Protein AF-A0A9D6J6R5-F1 (afdb_monomer_lite)

Radius of gyration: 23.44 Å; chains: 1; bounding box: 45×30×66 Å

Sequence (194 aa):
MAIDFKGFIPKEPEQPFELNIDIETILNLIMKELYVHGKKTPRQIGKNIRVKSEIVQKLINDLKAQELVGMVGGSGMGSDYQYGLYPKGLEQAKNIYARDTYLGPAPVGFEQYLKITKQVLETVKKNFVINERLLTEKFAHHLGYKDVLMQIGQAVCARKPAFVFGFPGNGKTFLCSSVVKLLPPTLVPYAVDV

Structure (mmCIF, N/CA/C/O backbone):
data_AF-A0A9D6J6R5-F1
#
_entry.id   AF-A0A9D6J6R5-F1
#
loop_
_atom_site.group_PDB
_atom_site.id
_atom_site.type_symbol
_atom_site.label_atom_id
_atom_site.label_alt_id
_atom_site.label_comp_id
_atom_site.label_asym_id
_atom_site.label_entity_id
_atom_site.label_seq_id
_atom_site.pdbx_PDB_ins_code
_atom_site.Cartn_x
_atom_site.Cartn_y
_atom_site.Cartn_z
_atom_site.occupancy
_atom_site.B_iso_or_equiv
_atom_site.auth_seq_id
_atom_site.auth_comp_id
_atom_site.auth_asym_id
_atom_site.auth_atom_id
_atom_site.pdbx_PDB_model_num
ATOM 1 N N . MET A 1 1 ? 23.637 -7.419 -15.559 1.00 50.03 1 MET A N 1
ATOM 2 C CA . MET A 1 1 ? 23.884 -6.848 -14.220 1.00 50.03 1 MET A CA 1
ATOM 3 C C . MET A 1 1 ? 22.526 -6.651 -13.571 1.00 50.03 1 MET A C 1
ATOM 5 O O . MET A 1 1 ? 21.686 -6.007 -14.188 1.00 50.03 1 MET A O 1
ATOM 9 N N . ALA A 1 2 ? 22.253 -7.291 -12.433 1.00 63.34 2 ALA A N 1
ATOM 10 C CA . ALA A 1 2 ? 20.991 -7.076 -11.729 1.00 63.34 2 ALA A CA 1
ATOM 11 C C . ALA A 1 2 ? 21.009 -5.659 -11.139 1.00 63.34 2 ALA A C 1
ATOM 13 O O . ALA A 1 2 ? 21.993 -5.274 -10.513 1.00 63.34 2 ALA A O 1
ATOM 14 N N . ILE A 1 3 ? 19.968 -4.871 -11.397 1.00 69.62 3 ILE A N 1
ATOM 15 C CA . ILE A 1 3 ? 19.810 -3.559 -10.766 1.00 69.62 3 ILE A CA 1
ATOM 16 C C . ILE A 1 3 ? 19.569 -3.816 -9.280 1.00 69.62 3 ILE A C 1
ATOM 18 O O . ILE A 1 3 ? 18.640 -4.548 -8.933 1.00 69.62 3 ILE A O 1
ATOM 22 N N . ASP A 1 4 ? 20.403 -3.243 -8.413 1.00 80.38 4 ASP A N 1
ATOM 23 C CA . ASP A 1 4 ? 20.160 -3.314 -6.978 1.00 80.38 4 ASP A CA 1
ATOM 24 C C . ASP A 1 4 ? 19.038 -2.346 -6.604 1.00 80.38 4 ASP A C 1
ATOM 26 O O . ASP A 1 4 ? 19.237 -1.143 -6.434 1.00 80.38 4 ASP A O 1
ATOM 30 N N . PHE A 1 5 ? 17.828 -2.888 -6.503 1.00 81.00 5 PHE A N 1
ATOM 31 C CA . PHE A 1 5 ? 16.659 -2.115 -6.116 1.00 81.00 5 PHE A CA 1
ATOM 32 C C . PHE A 1 5 ? 16.676 -1.688 -4.649 1.00 81.00 5 PHE A C 1
ATOM 34 O O . PHE A 1 5 ? 15.983 -0.730 -4.311 1.00 81.00 5 PHE A O 1
ATOM 41 N N . LYS A 1 6 ? 17.464 -2.341 -3.779 1.00 81.75 6 LYS A N 1
ATOM 42 C CA . LYS A 1 6 ? 17.472 -2.029 -2.342 1.00 81.75 6 LYS A CA 1
ATOM 43 C C . LYS A 1 6 ? 17.935 -0.603 -2.072 1.00 81.75 6 LYS A C 1
ATOM 45 O O . LYS A 1 6 ? 17.384 0.039 -1.188 1.00 81.75 6 LYS A O 1
ATOM 50 N N . GLY A 1 7 ? 18.873 -0.089 -2.869 1.00 84.00 7 GLY A N 1
ATOM 51 C CA . GLY A 1 7 ? 19.360 1.287 -2.747 1.00 84.00 7 GLY A CA 1
ATOM 52 C C . GLY A 1 7 ? 18.320 2.369 -3.067 1.00 84.00 7 GLY A C 1
ATOM 53 O O . GLY A 1 7 ? 18.521 3.521 -2.697 1.00 84.00 7 GLY A O 1
ATOM 54 N N . PHE A 1 8 ? 17.213 2.018 -3.732 1.00 86.00 8 PHE A N 1
ATOM 55 C CA . PHE A 1 8 ? 16.134 2.955 -4.074 1.00 86.00 8 PHE A CA 1
ATOM 56 C C . PHE A 1 8 ? 14.946 2.891 -3.109 1.00 86.00 8 PHE A C 1
ATOM 58 O O . PHE A 1 8 ? 14.065 3.749 -3.173 1.00 86.00 8 PHE A O 1
ATOM 65 N N . ILE A 1 9 ? 14.890 1.876 -2.241 1.00 85.75 9 ILE A N 1
ATOM 66 C CA . ILE A 1 9 ? 13.807 1.724 -1.269 1.00 85.75 9 ILE A CA 1
ATOM 67 C C . ILE A 1 9 ? 14.073 2.701 -0.115 1.00 85.75 9 ILE A C 1
ATOM 69 O O . ILE A 1 9 ? 15.175 2.697 0.439 1.00 85.75 9 ILE A O 1
ATOM 73 N N . PRO A 1 10 ? 13.102 3.559 0.249 1.00 86.88 10 PRO A N 1
ATOM 74 C CA . PRO A 1 10 ? 13.266 4.476 1.366 1.00 86.88 10 PRO A CA 1
ATOM 75 C C . PRO A 1 10 ? 13.453 3.701 2.672 1.00 86.88 10 PRO A C 1
ATOM 77 O O . PRO A 1 10 ? 13.029 2.552 2.805 1.00 86.88 10 PRO A O 1
ATOM 80 N N . LYS A 1 11 ? 14.080 4.350 3.655 1.00 90.62 11 LYS A N 1
ATOM 81 C CA . LYS A 1 11 ? 14.194 3.791 5.002 1.00 90.62 11 LYS A CA 1
ATOM 82 C C . LYS A 1 11 ? 12.796 3.494 5.557 1.00 90.62 11 LYS A C 1
ATOM 84 O O . LYS A 1 11 ? 11.862 4.252 5.306 1.00 90.62 11 LYS A O 1
ATOM 89 N N . GLU A 1 12 ? 12.680 2.400 6.304 1.00 91.88 12 GLU A N 1
ATOM 90 C CA . GLU A 1 12 ? 11.441 2.047 6.993 1.00 91.88 12 GLU A CA 1
ATOM 91 C C . GLU A 1 12 ? 11.008 3.181 7.946 1.00 91.88 12 GLU A C 1
ATOM 93 O O . GLU A 1 12 ? 11.832 3.630 8.751 1.00 91.88 12 GLU A O 1
ATOM 98 N N . PRO A 1 13 ? 9.751 3.651 7.849 1.00 93.94 13 PRO A N 1
ATOM 99 C CA . PRO A 1 13 ? 9.195 4.657 8.750 1.00 93.94 13 PRO A CA 1
ATOM 100 C C . PRO A 1 13 ? 9.130 4.179 10.205 1.00 93.94 13 PRO A C 1
ATOM 102 O O . PRO A 1 13 ? 8.651 3.083 10.500 1.00 93.94 13 PRO A O 1
ATOM 105 N N . GLU A 1 14 ? 9.542 5.041 11.129 1.00 93.81 14 GLU A N 1
ATOM 106 C CA . GLU A 1 14 ? 9.461 4.839 12.582 1.00 93.81 14 GLU A CA 1
ATOM 107 C C . GLU A 1 14 ? 8.316 5.646 13.217 1.00 93.81 14 GLU A C 1
ATOM 109 O O . GLU A 1 14 ? 7.834 5.348 14.320 1.00 93.81 14 GLU A O 1
ATOM 114 N N . GLN A 1 15 ? 7.864 6.689 12.518 1.00 94.56 15 GLN A N 1
ATOM 115 C CA . GLN A 1 15 ? 6.812 7.597 12.963 1.00 94.56 15 GLN A CA 1
ATOM 116 C C . GLN A 1 15 ? 5.711 7.734 11.903 1.00 94.56 15 GLN A C 1
ATOM 118 O O . GLN A 1 15 ? 6.011 7.660 10.713 1.00 94.56 15 GLN A O 1
ATOM 123 N N . PRO A 1 16 ? 4.445 7.985 12.298 1.00 92.75 16 PRO A N 1
ATOM 124 C CA . PRO A 1 16 ? 3.343 8.129 11.344 1.00 92.75 16 PRO A CA 1
ATOM 125 C C . PRO A 1 16 ? 3.605 9.166 10.241 1.00 92.75 16 PRO A C 1
ATOM 127 O O . PRO A 1 16 ? 3.335 8.898 9.077 1.00 92.75 16 PRO A O 1
ATOM 130 N N . PHE A 1 17 ? 4.193 10.318 10.584 1.00 91.56 17 PHE A N 1
ATOM 131 C CA . PHE A 1 17 ? 4.467 11.393 9.621 1.00 91.56 17 PHE A CA 1
ATOM 132 C C . PHE A 1 17 ? 5.517 11.015 8.559 1.00 91.56 17 PHE A C 1
ATOM 134 O O . PHE A 1 17 ? 5.551 11.615 7.489 1.00 91.56 17 PHE A O 1
ATOM 141 N N . GLU A 1 18 ? 6.361 10.010 8.818 1.00 93.69 18 GLU A N 1
ATOM 142 C CA . GLU A 1 18 ? 7.378 9.539 7.868 1.00 93.69 18 GLU A CA 1
ATOM 143 C C . GLU A 1 18 ? 6.784 8.672 6.745 1.00 93.69 18 GLU A C 1
ATOM 145 O O . GLU A 1 18 ? 7.477 8.379 5.769 1.00 93.69 18 GLU A O 1
ATOM 150 N N . LEU A 1 19 ? 5.505 8.283 6.844 1.00 91.94 19 LEU A N 1
ATOM 151 C CA . LEU A 1 19 ? 4.792 7.590 5.767 1.00 91.94 19 LEU A CA 1
ATOM 152 C C . LEU A 1 19 ? 4.563 8.490 4.541 1.00 91.94 19 LEU A C 1
ATOM 154 O O . LEU A 1 19 ? 4.346 7.967 3.453 1.00 91.94 19 LEU A O 1
ATOM 158 N N . ASN A 1 20 ? 4.670 9.819 4.694 1.00 90.75 20 ASN A N 1
ATOM 159 C CA . ASN A 1 20 ? 4.500 10.813 3.623 1.00 90.75 20 ASN A CA 1
ATOM 160 C C . ASN A 1 20 ? 3.178 10.675 2.838 1.00 90.75 20 ASN A C 1
ATOM 162 O O . ASN A 1 20 ? 3.138 10.926 1.634 1.00 90.75 20 ASN A O 1
ATOM 166 N N . ILE A 1 21 ? 2.115 10.276 3.531 1.00 93.50 21 ILE A N 1
ATOM 167 C CA . ILE A 1 21 ? 0.725 10.255 3.063 1.00 93.50 21 ILE A CA 1
ATOM 168 C C . ILE A 1 21 ? -0.166 10.793 4.181 1.00 93.50 21 ILE A C 1
ATOM 170 O O . ILE A 1 21 ? 0.295 10.928 5.321 1.00 93.50 21 ILE A O 1
ATOM 174 N N . ASP A 1 22 ? -1.425 11.093 3.872 1.00 94.81 22 ASP A N 1
ATOM 175 C CA . ASP A 1 22 ? -2.364 11.533 4.899 1.00 94.81 22 ASP A CA 1
ATOM 176 C C . ASP A 1 22 ? -2.517 10.453 5.986 1.00 94.81 22 ASP A C 1
ATOM 178 O O . ASP A 1 22 ? -2.717 9.265 5.712 1.00 94.81 22 ASP A O 1
ATOM 182 N N . ILE A 1 23 ? -2.411 10.870 7.247 1.00 95.12 23 ILE A N 1
ATOM 183 C CA . ILE A 1 23 ? -2.593 9.986 8.399 1.00 95.12 23 ILE A CA 1
ATOM 184 C C . ILE A 1 23 ? -4.026 9.441 8.406 1.00 95.12 23 ILE A C 1
ATOM 186 O O . ILE A 1 23 ? -4.234 8.286 8.792 1.00 95.12 23 ILE A O 1
ATOM 190 N N . GLU A 1 24 ? -5.001 10.220 7.927 1.00 95.38 24 GLU A N 1
ATOM 191 C CA . GLU A 1 24 ? -6.391 9.779 7.812 1.00 95.38 24 GLU A CA 1
ATOM 192 C C . GLU A 1 24 ? -6.527 8.546 6.905 1.00 95.38 24 GLU A C 1
ATOM 194 O O . GLU A 1 24 ? -7.279 7.628 7.232 1.00 95.38 24 GLU A O 1
ATOM 199 N N . THR A 1 25 ? -5.723 8.435 5.842 1.00 95.94 25 THR A N 1
ATOM 200 C CA . THR A 1 25 ? -5.684 7.246 4.975 1.00 95.94 25 THR A CA 1
ATOM 201 C C . THR A 1 25 ? -5.324 5.988 5.766 1.00 95.94 25 THR A C 1
ATOM 203 O O . THR A 1 25 ? -5.963 4.943 5.616 1.00 95.94 25 THR A O 1
ATOM 206 N N . ILE A 1 26 ? -4.344 6.075 6.670 1.00 97.38 26 ILE A N 1
ATOM 207 C CA . ILE A 1 26 ? -3.952 4.939 7.514 1.00 97.38 26 ILE A CA 1
ATOM 208 C C . ILE A 1 26 ? -5.003 4.647 8.583 1.00 97.38 26 ILE A C 1
ATOM 210 O O . ILE A 1 26 ? -5.327 3.482 8.813 1.00 97.38 26 ILE A O 1
ATOM 214 N N . LEU A 1 27 ? -5.563 5.678 9.221 1.00 97.75 27 LEU A N 1
ATOM 215 C CA . LEU A 1 27 ? -6.646 5.518 10.195 1.00 97.75 27 LEU A CA 1
ATOM 216 C C . LEU A 1 27 ? -7.852 4.818 9.560 1.00 97.75 27 LEU A C 1
ATOM 218 O O . LEU A 1 27 ? -8.391 3.873 10.136 1.00 97.75 27 LEU A O 1
ATOM 222 N N . ASN A 1 28 ? -8.211 5.207 8.338 1.00 97.62 28 ASN A N 1
ATOM 223 C CA . ASN A 1 28 ? -9.272 4.583 7.560 1.00 97.62 28 ASN A CA 1
ATOM 224 C C . ASN A 1 28 ? -8.957 3.113 7.263 1.00 97.62 28 ASN A C 1
ATOM 226 O O . ASN A 1 28 ? -9.818 2.262 7.474 1.00 97.62 28 ASN A O 1
ATOM 230 N N . LEU A 1 29 ? -7.729 2.778 6.854 1.00 98.12 29 LEU A N 1
ATOM 231 C CA . LEU A 1 29 ? -7.317 1.382 6.661 1.00 98.12 29 LEU A CA 1
ATOM 232 C C . LEU A 1 29 ? -7.416 0.559 7.957 1.00 98.12 29 LEU A C 1
ATOM 234 O O . LEU A 1 29 ? -7.929 -0.558 7.925 1.00 98.12 29 LEU A O 1
ATOM 238 N N . ILE A 1 30 ? -7.002 1.112 9.102 1.00 98.19 30 ILE A N 1
ATOM 239 C CA . ILE A 1 30 ? -7.130 0.458 10.416 1.00 98.19 30 ILE A CA 1
ATOM 240 C C . ILE A 1 30 ? -8.609 0.222 10.763 1.00 98.19 30 ILE A C 1
ATOM 242 O O . ILE A 1 30 ? -8.988 -0.881 11.161 1.00 98.19 30 ILE A O 1
ATOM 246 N N . MET A 1 31 ? -9.458 1.236 10.586 1.00 98.31 31 MET A N 1
ATOM 247 C CA . MET A 1 31 ? -10.898 1.146 10.844 1.00 98.31 31 MET A CA 1
ATOM 248 C C . MET A 1 31 ? -11.568 0.102 9.943 1.00 98.31 31 MET A C 1
ATOM 250 O O . MET A 1 31 ? -12.380 -0.688 10.424 1.00 98.31 31 MET A O 1
ATOM 254 N N . LYS A 1 32 ? -11.195 0.039 8.658 1.00 98.25 32 LYS A N 1
ATOM 255 C CA . LYS A 1 32 ? -11.688 -0.975 7.712 1.00 98.25 32 LYS A CA 1
ATOM 256 C C . LYS A 1 32 ? -11.219 -2.386 8.077 1.00 98.25 32 LYS A C 1
ATOM 258 O O . LYS A 1 32 ? -12.027 -3.308 8.030 1.00 98.25 32 LYS A O 1
ATOM 263 N N . GLU A 1 33 ? -9.961 -2.566 8.484 1.00 98.06 33 GLU A N 1
ATOM 264 C CA . GLU A 1 33 ? -9.444 -3.858 8.967 1.00 98.06 33 GLU A CA 1
ATOM 265 C C . GLU A 1 33 ? -10.267 -4.381 10.151 1.00 98.06 33 GLU A C 1
ATOM 267 O O . GLU A 1 33 ? -10.666 -5.547 10.175 1.00 98.06 33 GLU A O 1
ATOM 272 N N . LEU A 1 34 ? -10.566 -3.510 11.120 1.00 97.81 34 LEU A N 1
ATOM 273 C CA . LEU A 1 34 ? -11.400 -3.860 12.268 1.00 97.81 34 LEU A CA 1
ATOM 274 C C . LEU A 1 34 ? -12.867 -4.083 11.876 1.00 97.81 34 LEU A C 1
ATOM 276 O O . LEU A 1 34 ? -13.509 -4.976 12.415 1.00 97.81 34 LEU A O 1
ATOM 280 N N . TYR A 1 35 ? -13.396 -3.332 10.913 1.00 98.06 35 TYR A N 1
ATOM 281 C CA . TYR A 1 35 ? -14.761 -3.516 10.417 1.00 98.06 35 TYR A CA 1
ATOM 282 C C . TYR A 1 35 ? -14.950 -4.864 9.714 1.00 98.06 35 TYR A C 1
ATOM 284 O O . TYR A 1 35 ? -15.885 -5.598 10.026 1.00 98.06 35 TYR A O 1
ATOM 292 N N . VAL A 1 36 ? -14.042 -5.218 8.801 1.00 97.19 36 VAL A N 1
ATOM 293 C CA . VAL A 1 36 ? -14.143 -6.438 7.985 1.00 97.19 36 VAL A CA 1
ATOM 294 C C . VAL A 1 36 ? -13.780 -7.690 8.786 1.00 97.19 36 VAL A C 1
ATOM 296 O O . VAL A 1 36 ? -14.364 -8.753 8.574 1.00 97.19 36 VAL A O 1
ATOM 299 N N . HIS A 1 37 ? -12.826 -7.593 9.715 1.00 95.19 37 HIS A N 1
ATOM 300 C CA . HIS A 1 37 ? -12.311 -8.753 10.450 1.00 95.19 37 HIS A CA 1
ATOM 301 C C . HIS A 1 37 ? -12.705 -8.794 11.936 1.00 95.19 37 HIS A C 1
ATOM 303 O O . HIS A 1 37 ? -12.320 -9.724 12.650 1.00 95.19 37 HIS A O 1
ATOM 309 N N . GLY A 1 38 ? -13.473 -7.814 12.414 1.00 93.94 38 GLY A N 1
ATOM 310 C CA . GLY A 1 38 ? -13.979 -7.717 13.783 1.00 93.94 38 GLY A CA 1
ATOM 311 C C . GLY A 1 38 ? -12.935 -7.217 14.780 1.00 93.94 38 GLY A C 1
ATOM 312 O O . GLY A 1 38 ? -12.941 -6.052 15.176 1.00 93.94 38 GLY A O 1
ATOM 313 N N . LYS A 1 39 ? -12.047 -8.110 15.234 1.00 94.38 39 LYS A N 1
ATOM 314 C CA . LYS A 1 39 ? -11.020 -7.777 16.232 1.00 94.38 39 LYS A CA 1
ATOM 315 C C . LYS A 1 39 ? -9.637 -8.273 15.837 1.00 94.38 39 LYS A C 1
ATOM 317 O O . LYS A 1 39 ? -9.479 -9.415 15.403 1.00 94.38 39 LYS A O 1
ATOM 322 N N . LYS A 1 40 ? -8.626 -7.421 16.004 1.00 95.88 40 LYS A N 1
ATOM 323 C CA . LYS A 1 40 ? -7.241 -7.696 15.595 1.00 95.88 40 LYS A CA 1
ATOM 324 C C . LYS A 1 40 ? -6.238 -7.058 16.544 1.00 95.88 40 LYS A C 1
ATOM 326 O O . LYS A 1 40 ? -6.535 -6.063 17.203 1.00 95.88 40 LYS A O 1
ATOM 331 N N . THR A 1 41 ? -5.035 -7.621 16.586 1.00 96.00 41 THR A N 1
ATOM 332 C CA . THR A 1 41 ? -3.890 -6.967 17.231 1.00 96.00 41 THR A CA 1
ATOM 333 C C . THR A 1 41 ? -3.225 -5.966 16.272 1.00 96.00 41 THR A C 1
ATOM 335 O O . THR A 1 41 ? -3.293 -6.158 15.051 1.00 96.00 41 THR A O 1
ATOM 338 N N . PRO A 1 42 ? -2.518 -4.934 16.773 1.00 95.94 42 PRO A N 1
ATOM 339 C CA . PRO A 1 42 ? -1.775 -3.987 15.933 1.00 95.94 42 PRO A CA 1
ATOM 340 C C . PRO A 1 42 ? -0.780 -4.681 14.998 1.00 95.94 42 PRO A C 1
ATOM 342 O O . PRO A 1 42 ? -0.586 -4.257 13.863 1.00 95.94 42 PRO A O 1
ATOM 345 N N . ARG A 1 43 ? -0.181 -5.793 15.446 1.00 95.50 43 ARG A N 1
ATOM 346 C CA . ARG A 1 43 ? 0.740 -6.603 14.638 1.00 95.50 43 ARG A CA 1
ATOM 347 C C . ARG A 1 43 ? 0.049 -7.253 13.440 1.00 95.50 43 ARG A C 1
ATOM 349 O O . ARG A 1 43 ? 0.631 -7.322 12.360 1.00 95.50 43 ARG A O 1
ATOM 356 N N . GLN A 1 44 ? -1.177 -7.741 13.619 1.00 96.31 44 GLN A N 1
ATOM 357 C CA . GLN A 1 44 ? -1.954 -8.326 12.526 1.00 96.31 44 GLN A CA 1
ATOM 358 C C . GLN A 1 44 ? -2.386 -7.254 11.523 1.00 96.31 44 GLN A C 1
ATOM 360 O O . GLN A 1 44 ? -2.210 -7.455 10.325 1.00 96.31 44 GLN A O 1
ATOM 365 N N . ILE A 1 45 ? -2.879 -6.114 12.016 1.00 97.50 45 ILE A N 1
ATOM 366 C CA . ILE A 1 45 ? -3.273 -4.972 11.181 1.00 97.50 45 ILE A CA 1
ATOM 367 C C . ILE A 1 45 ? -2.062 -4.473 10.387 1.00 97.50 45 ILE A C 1
ATOM 369 O O . ILE A 1 45 ? -2.106 -4.438 9.162 1.00 97.50 45 ILE A O 1
ATOM 373 N N . GLY A 1 46 ? -0.944 -4.195 11.064 1.00 97.06 46 GLY A N 1
ATOM 374 C CA . GLY A 1 46 ? 0.295 -3.730 10.440 1.00 97.06 46 GLY A CA 1
ATOM 375 C C . GLY A 1 46 ? 0.844 -4.685 9.383 1.00 97.06 46 GLY A C 1
ATOM 376 O O . GLY A 1 46 ? 1.312 -4.242 8.339 1.00 97.06 46 GLY A O 1
ATOM 377 N N . LYS A 1 47 ? 0.705 -6.002 9.574 1.00 97.00 47 LYS A N 1
ATOM 378 C CA . LYS A 1 47 ? 1.061 -6.987 8.544 1.00 97.00 47 LYS A CA 1
ATOM 379 C C . LYS A 1 47 ? 0.185 -6.863 7.291 1.00 97.00 47 LYS A C 1
ATOM 381 O O . LYS A 1 47 ? 0.714 -6.945 6.184 1.00 97.00 47 LYS A O 1
ATOM 386 N N . ASN A 1 48 ? -1.124 -6.682 7.459 1.00 97.31 48 ASN A N 1
ATOM 387 C CA . ASN A 1 48 ? -2.078 -6.595 6.351 1.00 97.31 48 ASN A CA 1
ATOM 388 C C . ASN A 1 48 ? -1.888 -5.304 5.546 1.00 97.31 48 ASN A C 1
ATOM 390 O O . ASN A 1 48 ? -1.769 -5.349 4.320 1.00 97.31 48 ASN A O 1
ATOM 394 N N . ILE A 1 49 ? -1.751 -4.174 6.244 1.00 97.44 49 ILE A N 1
ATOM 395 C CA . ILE A 1 49 ? -1.564 -2.859 5.620 1.00 97.44 49 ILE A CA 1
ATOM 396 C C . ILE A 1 49 ? -0.087 -2.523 5.358 1.00 97.44 49 ILE A C 1
ATOM 398 O O . ILE A 1 49 ? 0.221 -1.461 4.834 1.00 97.44 49 ILE A O 1
ATOM 402 N N . ARG A 1 50 ? 0.847 -3.424 5.685 1.00 97.00 50 ARG A N 1
ATOM 403 C CA . ARG A 1 50 ? 2.307 -3.255 5.525 1.00 97.00 50 ARG A CA 1
ATOM 404 C C . ARG A 1 50 ? 2.878 -2.001 6.189 1.00 97.00 50 ARG A C 1
ATOM 406 O O . ARG A 1 50 ? 3.786 -1.369 5.657 1.00 97.00 50 ARG A O 1
ATOM 413 N N . VAL A 1 51 ? 2.362 -1.679 7.368 1.00 96.69 51 VAL A N 1
ATOM 414 C CA . VAL A 1 51 ? 2.848 -0.589 8.218 1.00 96.69 51 VAL A CA 1
ATOM 415 C C . VAL A 1 51 ? 3.407 -1.185 9.503 1.00 96.69 51 VAL A C 1
ATOM 417 O O . VAL A 1 51 ? 2.850 -2.134 10.060 1.00 96.69 51 VAL A O 1
ATOM 420 N N . LYS A 1 52 ? 4.516 -0.622 9.982 1.00 96.38 52 LYS A N 1
ATOM 421 C CA . LYS A 1 52 ? 5.171 -1.036 11.222 1.00 96.38 52 LYS A CA 1
ATOM 422 C C . LYS A 1 52 ? 4.182 -1.025 12.398 1.00 96.38 52 LYS A C 1
ATOM 424 O O . LYS A 1 52 ? 3.427 -0.069 12.583 1.00 96.38 52 LYS A O 1
ATOM 429 N N . SER A 1 53 ? 4.169 -2.094 13.196 1.00 95.56 53 SER A N 1
ATOM 430 C CA . SER A 1 53 ? 3.166 -2.312 14.254 1.00 95.56 53 SER A CA 1
ATOM 431 C C . SER A 1 53 ? 3.117 -1.200 15.301 1.00 95.56 53 SER A C 1
ATOM 433 O O . SER A 1 53 ? 2.059 -0.904 15.844 1.00 95.56 53 SER A O 1
ATOM 435 N N . GLU A 1 54 ? 4.251 -0.564 15.562 1.00 95.50 54 GLU A N 1
ATOM 436 C CA . GLU A 1 54 ? 4.437 0.528 16.505 1.00 95.50 54 GLU A CA 1
ATOM 437 C C . GLU A 1 54 ? 3.730 1.802 16.028 1.00 95.50 54 GLU A C 1
ATOM 439 O O . GLU A 1 54 ? 3.142 2.519 16.836 1.00 95.50 54 GLU A O 1
ATOM 444 N N . ILE A 1 55 ? 3.731 2.059 14.715 1.00 97.00 55 ILE A N 1
ATOM 445 C CA . ILE A 1 55 ? 2.960 3.148 14.103 1.00 97.00 55 ILE A CA 1
ATOM 446 C C . ILE A 1 55 ? 1.468 2.838 14.222 1.00 97.00 55 ILE A C 1
ATOM 448 O O . ILE A 1 55 ? 0.703 3.677 14.691 1.00 97.00 55 ILE A O 1
ATOM 452 N N . VAL A 1 56 ? 1.059 1.613 13.882 1.00 97.38 56 VAL A N 1
ATOM 453 C CA . VAL A 1 56 ? -0.344 1.182 14.002 1.00 97.38 56 VAL A CA 1
ATOM 454 C C . VAL A 1 56 ? -0.841 1.298 15.444 1.00 97.38 56 VAL A C 1
ATOM 456 O O . VAL A 1 56 ? -1.943 1.782 15.672 1.00 97.38 56 VAL A O 1
ATOM 459 N N . GLN A 1 57 ? -0.028 0.915 16.430 1.00 96.19 57 GLN A N 1
ATOM 460 C CA . GLN A 1 57 ? -0.380 1.034 17.844 1.00 96.19 57 GLN A CA 1
ATOM 461 C C . GLN A 1 57 ? -0.600 2.493 18.268 1.00 96.19 57 GLN A C 1
ATOM 463 O O . GLN A 1 57 ? -1.539 2.761 19.016 1.00 96.19 57 GLN A O 1
ATOM 468 N N . LYS A 1 58 ? 0.238 3.431 17.802 1.00 96.38 58 LYS A N 1
ATOM 469 C CA . LYS A 1 58 ? 0.047 4.868 18.065 1.00 96.38 58 LYS A CA 1
ATOM 470 C C . LYS A 1 58 ? -1.285 5.351 17.493 1.00 96.38 58 LYS A C 1
ATOM 472 O O . LYS A 1 58 ? -2.083 5.916 18.227 1.00 96.38 58 LYS A O 1
ATOM 477 N N . LEU A 1 59 ? -1.575 5.009 16.240 1.00 97.56 59 LEU A N 1
ATOM 478 C CA . LEU A 1 59 ? -2.819 5.404 15.574 1.00 97.56 59 LEU A CA 1
ATOM 479 C C . LEU A 1 59 ? -4.065 4.759 16.203 1.00 97.56 59 LEU A C 1
ATOM 481 O O . LEU A 1 59 ? -5.111 5.391 16.307 1.00 97.56 59 LEU A O 1
ATOM 485 N N . ILE A 1 60 ? -3.961 3.525 16.703 1.00 97.06 60 ILE A N 1
ATOM 486 C CA . ILE A 1 60 ? -5.024 2.903 17.507 1.00 97.06 60 ILE A CA 1
ATOM 487 C C . ILE A 1 60 ? -5.262 3.684 18.803 1.00 97.06 60 ILE A C 1
ATOM 489 O O . ILE A 1 60 ? -6.411 3.823 19.218 1.00 97.06 60 ILE A O 1
ATOM 493 N N . ASN A 1 61 ? -4.212 4.200 19.450 1.00 96.19 61 ASN A N 1
ATOM 494 C CA . ASN A 1 61 ? -4.374 5.021 20.651 1.00 96.19 61 ASN A CA 1
ATOM 495 C C . ASN A 1 61 ? -5.102 6.335 20.333 1.00 96.19 61 ASN A C 1
ATOM 497 O O . ASN A 1 61 ? -5.957 6.744 21.118 1.00 96.19 61 ASN A O 1
ATOM 501 N N . ASP A 1 62 ? -4.842 6.932 19.168 1.00 97.06 62 ASP A N 1
ATOM 502 C CA . ASP A 1 62 ? -5.554 8.127 18.701 1.00 97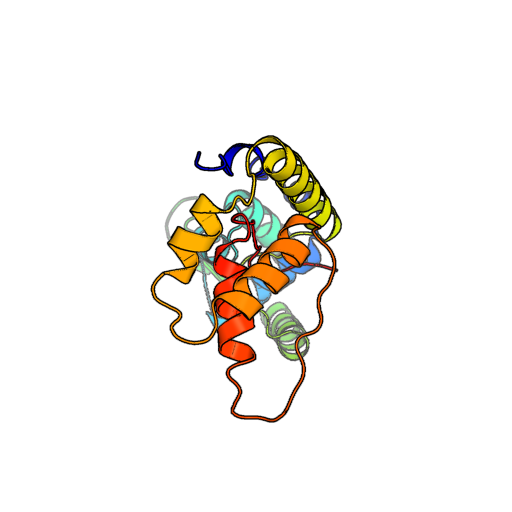.06 62 ASP A CA 1
ATOM 503 C C . ASP A 1 62 ? -7.043 7.824 18.450 1.00 97.06 62 ASP A C 1
ATOM 505 O O . ASP A 1 62 ? -7.921 8.542 18.931 1.00 97.06 62 ASP A O 1
ATOM 509 N N . LEU A 1 63 ? -7.355 6.703 17.785 1.00 97.75 63 LEU A N 1
ATOM 510 C CA . LEU A 1 63 ? -8.738 6.240 17.582 1.00 97.75 63 LEU A CA 1
ATOM 511 C C . LEU A 1 63 ? -9.444 5.901 18.901 1.00 97.75 63 LEU A C 1
ATOM 513 O O . LEU A 1 63 ? -10.655 6.097 19.037 1.00 97.75 63 LEU A O 1
ATOM 517 N N . LYS A 1 64 ? -8.697 5.395 19.886 1.00 96.75 64 LYS A N 1
ATOM 518 C CA . LYS A 1 64 ? -9.204 5.108 21.229 1.00 96.75 64 LYS A CA 1
ATOM 519 C C . LYS A 1 64 ? -9.536 6.392 21.985 1.00 96.75 64 LYS A C 1
ATOM 521 O O . LYS A 1 64 ? -10.579 6.443 22.630 1.00 96.75 64 LYS A O 1
ATOM 526 N N . ALA A 1 65 ? -8.704 7.430 21.876 1.00 97.12 65 ALA A N 1
ATOM 527 C CA . ALA A 1 65 ? -8.981 8.743 22.464 1.00 97.12 65 ALA A CA 1
ATOM 528 C C . ALA A 1 65 ? -10.255 9.392 21.887 1.00 97.12 65 ALA A C 1
ATOM 530 O O . ALA A 1 65 ? -10.914 10.167 22.571 1.00 97.12 65 ALA A O 1
ATOM 531 N N . GLN A 1 66 ? -10.632 9.036 20.655 1.00 96.81 66 GLN A N 1
ATOM 532 C CA . GLN A 1 66 ? -11.868 9.480 19.994 1.00 96.81 66 GLN A CA 1
ATOM 533 C C . GLN A 1 66 ? -13.089 8.573 20.255 1.00 96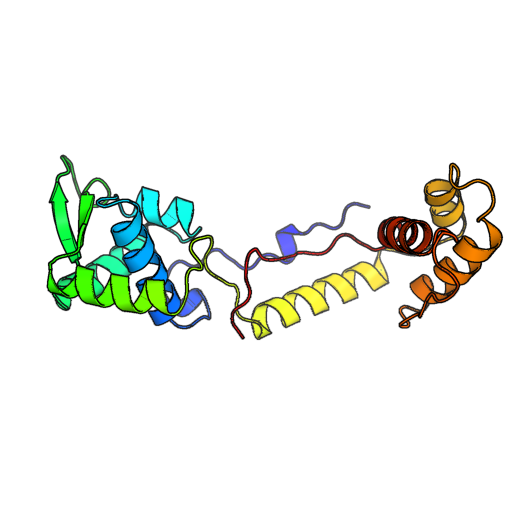.81 66 GLN A C 1
ATOM 535 O O . GLN A 1 66 ? -14.168 8.808 19.692 1.00 96.81 66 GLN A O 1
ATOM 540 N N . GLU A 1 67 ? -12.920 7.533 21.081 1.00 96.56 67 GLU A N 1
ATOM 541 C CA . GLU A 1 67 ? -13.929 6.513 21.398 1.00 96.56 67 GLU A CA 1
ATOM 542 C C . GLU A 1 67 ? -14.442 5.743 20.165 1.00 96.56 67 GLU A C 1
ATOM 544 O O . GLU A 1 67 ? -15.582 5.280 20.119 1.00 96.56 67 GLU A O 1
ATOM 549 N N . LEU A 1 68 ? -13.599 5.588 19.141 1.00 97.88 68 LEU A N 1
ATOM 550 C CA . LEU A 1 68 ? -13.924 4.808 17.941 1.00 97.88 68 LEU A CA 1
ATOM 551 C C . LEU A 1 68 ? -13.511 3.341 18.092 1.00 97.88 68 LEU A C 1
ATOM 553 O O . LEU A 1 68 ? -14.209 2.439 17.625 1.00 97.88 68 LEU A O 1
ATOM 557 N N . VAL A 1 69 ? -12.393 3.105 18.778 1.00 97.56 69 VAL A N 1
ATOM 558 C CA . VAL A 1 69 ? -11.790 1.783 18.977 1.00 97.56 69 VAL A CA 1
ATOM 559 C C . VAL A 1 69 ? -11.618 1.502 20.469 1.00 97.56 69 VAL A C 1
ATOM 561 O O . VAL A 1 69 ? -11.211 2.367 21.241 1.00 97.56 69 VAL A O 1
ATOM 564 N N . GLY A 1 70 ? -11.896 0.265 20.875 1.00 94.94 70 GLY A N 1
ATOM 565 C CA . GLY A 1 70 ? -11.741 -0.226 22.241 1.00 94.94 70 GLY A CA 1
ATOM 566 C C . GLY A 1 70 ? -10.906 -1.501 22.309 1.00 94.94 70 GLY A C 1
ATOM 567 O O . GLY A 1 70 ? -10.753 -2.215 21.319 1.00 94.94 70 GLY A O 1
ATOM 568 N N . MET A 1 71 ? -10.365 -1.799 23.492 1.00 94.38 71 MET A N 1
ATOM 569 C CA . MET A 1 71 ? -9.743 -3.096 23.768 1.00 94.38 71 MET A CA 1
ATOM 570 C C . MET A 1 71 ? -10.849 -4.119 24.051 1.00 94.38 71 MET A C 1
ATOM 572 O O . MET A 1 71 ? -11.654 -3.916 24.954 1.00 94.38 71 MET A O 1
ATOM 576 N N . VAL A 1 72 ? -10.882 -5.208 23.283 1.00 92.06 72 VAL A N 1
ATOM 577 C CA . VAL A 1 72 ? -11.949 -6.231 23.335 1.00 92.06 72 VAL A CA 1
ATOM 578 C C . VAL A 1 72 ? -11.424 -7.573 23.862 1.00 92.06 72 VAL A C 1
ATOM 580 O O . VAL A 1 72 ? -12.194 -8.474 24.185 1.00 92.06 72 VAL A O 1
ATOM 583 N N . GLY A 1 73 ? -10.105 -7.735 23.963 1.00 86.00 73 GLY A N 1
ATOM 584 C CA . GLY A 1 73 ? -9.496 -8.931 24.535 1.00 86.00 73 GLY A CA 1
ATOM 585 C C . GLY A 1 73 ? -7.979 -8.943 24.409 1.00 86.00 73 GLY A C 1
ATOM 586 O O . GLY A 1 73 ? -7.367 -7.956 24.006 1.00 86.00 73 GLY A O 1
ATOM 587 N N . GLY A 1 74 ? -7.383 -10.087 24.728 1.00 81.44 74 GLY A N 1
ATOM 588 C CA . GLY A 1 74 ? -5.936 -10.295 24.730 1.00 81.44 74 GLY A CA 1
ATOM 589 C C . GLY A 1 74 ? -5.389 -10.489 26.142 1.00 81.44 74 GLY A C 1
ATOM 590 O O . GLY A 1 74 ? -5.909 -9.942 27.112 1.00 81.44 74 GLY A O 1
ATOM 591 N N . SER A 1 75 ? -4.344 -11.301 26.239 1.00 64.56 75 SER A N 1
ATOM 592 C CA . SER A 1 75 ? -3.628 -11.631 27.470 1.00 64.56 75 SER A CA 1
ATOM 593 C C . SER A 1 75 ? -2.145 -11.375 27.230 1.00 64.56 75 SER A C 1
ATOM 595 O O . SER A 1 75 ? -1.585 -11.966 26.310 1.00 64.56 75 SER A O 1
ATOM 597 N N . GLY A 1 76 ? -1.520 -10.496 28.013 1.00 66.81 76 GLY A N 1
ATOM 598 C CA . GLY A 1 76 ? -0.119 -10.105 27.821 1.00 66.81 76 GLY A CA 1
ATOM 599 C C . GLY A 1 76 ? 0.108 -8.611 28.047 1.00 66.81 76 GLY A C 1
ATOM 600 O O . GLY A 1 76 ? -0.726 -7.942 28.652 1.00 66.81 76 GLY A O 1
ATOM 601 N N . MET A 1 77 ? 1.238 -8.088 27.564 1.00 62.66 77 MET A N 1
ATOM 602 C CA . MET A 1 77 ? 1.595 -6.666 27.638 1.00 62.66 77 MET A CA 1
ATOM 603 C C . MET A 1 77 ? 1.570 -6.019 26.246 1.00 62.66 77 MET A C 1
ATOM 605 O O . MET A 1 77 ? 2.262 -6.458 25.333 1.00 62.66 77 MET A O 1
ATOM 609 N N . GLY A 1 78 ? 0.830 -4.919 26.099 1.00 66.19 78 GLY A N 1
ATOM 610 C CA . GLY A 1 78 ? 0.934 -4.017 24.946 1.00 66.19 78 GLY A CA 1
ATOM 611 C C . GLY A 1 78 ? 0.377 -4.584 23.636 1.00 66.19 78 GLY A C 1
ATOM 612 O O . GLY A 1 78 ? -0.830 -4.560 23.414 1.00 66.19 78 GLY A O 1
ATOM 613 N N . SER A 1 79 ? 1.257 -5.045 22.743 1.00 67.88 79 SER A N 1
ATOM 614 C CA . SER A 1 79 ? 0.945 -5.359 21.336 1.00 67.88 79 SER A CA 1
ATOM 615 C C . SER A 1 79 ? 0.154 -6.656 21.118 1.00 67.88 79 SER A C 1
ATOM 617 O O . SER A 1 79 ? -0.310 -6.907 20.001 1.00 67.88 79 SER A O 1
ATOM 619 N N . ASP A 1 80 ? -0.046 -7.446 22.174 1.00 81.50 80 ASP A N 1
ATOM 620 C CA . ASP A 1 80 ? -0.892 -8.646 22.170 1.00 81.50 80 ASP A CA 1
ATOM 621 C C . ASP A 1 80 ? -2.374 -8.342 22.442 1.00 81.50 80 ASP A C 1
ATOM 623 O O . ASP A 1 80 ? -3.231 -9.225 22.330 1.00 81.50 80 ASP A O 1
ATOM 627 N N . TYR A 1 81 ? -2.708 -7.089 22.767 1.00 91.19 81 TYR A N 1
ATOM 628 C CA . TYR A 1 81 ? -4.094 -6.677 22.934 1.00 91.19 81 TYR A CA 1
ATOM 629 C C . TYR A 1 81 ? -4.844 -6.662 21.602 1.00 91.19 81 TYR A C 1
ATOM 631 O O . TYR A 1 81 ? -4.357 -6.202 20.567 1.00 91.19 81 TYR A O 1
ATOM 639 N N . GLN A 1 82 ? -6.067 -7.185 21.648 1.00 94.75 82 GLN A N 1
ATOM 640 C CA . GLN A 1 82 ? -7.011 -7.174 20.545 1.00 94.75 82 GLN A CA 1
ATOM 641 C C . GLN A 1 82 ? -7.903 -5.948 20.659 1.00 94.75 82 GLN A C 1
ATOM 643 O O . GLN A 1 82 ? -8.546 -5.712 21.687 1.00 94.75 82 GLN A O 1
ATOM 648 N N . TYR A 1 83 ? -7.982 -5.214 19.562 1.00 96.50 83 TYR A N 1
ATOM 649 C CA . TYR A 1 83 ? -8.815 -4.034 19.429 1.00 96.50 83 TYR A CA 1
ATOM 650 C C . TYR A 1 83 ? -10.001 -4.326 18.521 1.00 96.50 83 TYR A C 1
ATOM 652 O O . TYR A 1 83 ? -9.904 -5.172 17.632 1.00 96.50 83 TYR A O 1
ATOM 660 N N . GLY A 1 84 ? -11.110 -3.637 18.760 1.00 97.44 84 GLY A N 1
ATOM 661 C CA . GLY A 1 84 ? -12.327 -3.701 17.957 1.00 97.44 84 GLY A CA 1
ATOM 662 C C . GLY A 1 84 ? -13.077 -2.373 17.998 1.00 97.44 84 GLY A C 1
ATOM 663 O O . GLY A 1 84 ? -12.757 -1.493 18.798 1.00 97.44 84 GLY A O 1
ATOM 664 N N . LEU A 1 85 ? -14.054 -2.218 17.111 1.00 98.19 85 LEU A N 1
ATOM 665 C CA . LEU A 1 85 ? -14.820 -0.980 16.977 1.00 98.19 85 LEU A CA 1
ATOM 666 C C . LEU A 1 85 ? -15.900 -0.871 18.057 1.00 98.19 85 LEU A C 1
ATOM 668 O O . LEU A 1 85 ? -16.623 -1.830 18.327 1.00 98.19 85 LEU A O 1
ATOM 672 N N . TYR A 1 86 ? -16.054 0.323 18.624 1.00 97.25 86 TYR A N 1
ATOM 673 C CA . TYR A 1 86 ? -17.263 0.690 19.364 1.00 97.25 86 TYR A CA 1
ATOM 674 C C . TYR A 1 86 ? -18.414 1.019 18.402 1.00 97.25 86 TYR A C 1
ATOM 676 O O . TYR A 1 86 ? -18.154 1.236 17.219 1.00 97.25 86 TYR A O 1
ATOM 684 N N . PRO A 1 87 ? -19.679 1.123 18.866 1.00 96.81 87 PRO A N 1
ATOM 685 C CA . PRO A 1 87 ? -20.814 1.438 17.990 1.00 96.81 87 PRO A CA 1
ATOM 686 C C . PRO A 1 87 ? -20.599 2.688 17.121 1.00 96.81 87 PRO A C 1
ATOM 688 O O . PRO A 1 87 ? -20.858 2.658 15.921 1.00 96.81 87 PRO A O 1
ATOM 691 N N . LYS A 1 88 ? -20.025 3.757 17.695 1.00 97.31 88 LYS A N 1
ATOM 692 C CA . LYS A 1 88 ? -19.654 4.981 16.963 1.00 97.31 88 LYS A CA 1
ATOM 693 C C . LYS A 1 88 ? -18.611 4.708 15.871 1.00 97.31 88 LYS A C 1
ATOM 695 O O . LYS A 1 88 ? -18.765 5.158 14.738 1.00 97.31 88 LYS A O 1
ATOM 700 N N . GLY A 1 89 ? -17.570 3.944 16.202 1.00 97.62 89 GLY A N 1
ATOM 701 C CA . GLY A 1 89 ? -16.539 3.543 15.249 1.00 97.62 89 GLY A CA 1
ATOM 702 C C . GLY A 1 89 ? -17.059 2.612 14.156 1.00 97.62 89 GLY A C 1
ATOM 703 O O . GLY A 1 89 ? -16.613 2.711 13.019 1.00 97.62 89 GLY A O 1
ATOM 704 N N . LEU A 1 90 ? -18.030 1.754 14.471 1.00 97.81 90 LEU A N 1
ATOM 705 C CA . LEU A 1 90 ? -18.661 0.846 13.518 1.00 97.81 90 LEU A CA 1
ATOM 706 C C . LEU A 1 90 ? -19.423 1.615 12.434 1.00 97.81 90 LEU A C 1
ATOM 708 O O . LEU A 1 90 ? -19.227 1.347 11.250 1.00 97.81 90 LEU A O 1
ATOM 712 N N . GLU A 1 91 ? -20.235 2.600 12.824 1.00 97.88 91 GLU A N 1
ATOM 713 C CA . GLU A 1 91 ? -20.950 3.467 11.878 1.00 97.88 91 GLU A CA 1
ATOM 714 C C . GLU A 1 91 ? -19.976 4.265 10.999 1.00 97.88 91 GLU A C 1
ATOM 716 O O . GLU A 1 91 ? -20.134 4.329 9.778 1.00 97.88 91 GLU A O 1
ATOM 721 N N . GLN A 1 92 ? -18.912 4.820 11.589 1.00 97.75 92 GLN A N 1
ATOM 722 C CA . GLN A 1 92 ? -17.899 5.552 10.828 1.00 97.75 92 GLN A CA 1
ATOM 723 C C . GLN A 1 92 ? -17.139 4.639 9.857 1.00 97.75 92 GLN A C 1
ATOM 725 O O . GLN A 1 92 ? -17.003 4.981 8.683 1.00 97.75 92 GLN A O 1
ATOM 730 N N . ALA A 1 93 ?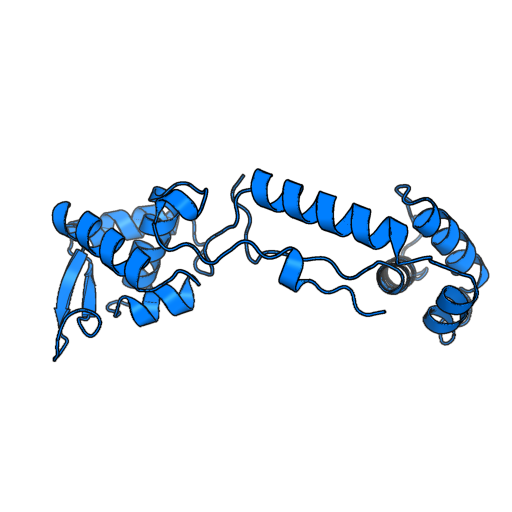 -16.699 3.460 10.301 1.00 97.88 93 ALA A N 1
ATOM 731 C CA . ALA A 1 93 ? -16.004 2.498 9.451 1.00 97.88 93 ALA A CA 1
ATOM 732 C C . ALA A 1 93 ? -16.891 2.005 8.301 1.00 97.88 93 ALA A C 1
ATOM 734 O O . ALA A 1 93 ? -16.417 1.889 7.173 1.00 97.88 93 ALA A O 1
ATOM 735 N N . LYS A 1 94 ? -18.188 1.789 8.554 1.00 97.94 94 LYS A N 1
ATOM 736 C CA . LYS A 1 94 ? -19.172 1.445 7.522 1.00 97.94 94 LYS A CA 1
ATOM 737 C C . LYS A 1 94 ? -19.287 2.546 6.464 1.00 97.94 94 LYS A C 1
ATOM 739 O O . LYS A 1 94 ? -19.277 2.242 5.274 1.00 97.94 94 LYS A O 1
ATOM 744 N N . ASN A 1 95 ? -19.338 3.814 6.877 1.00 97.81 95 ASN A N 1
ATOM 745 C CA . ASN A 1 95 ? -19.377 4.954 5.955 1.00 97.81 95 ASN A CA 1
ATOM 746 C C . ASN A 1 95 ? -18.088 5.088 5.134 1.00 97.81 95 ASN A C 1
ATOM 748 O O . ASN A 1 95 ? -18.152 5.351 3.934 1.00 97.81 95 ASN A O 1
ATOM 752 N N . ILE A 1 96 ? -16.929 4.883 5.765 1.00 97.56 96 ILE A N 1
ATOM 753 C CA . ILE A 1 96 ? -15.626 4.880 5.090 1.00 97.56 96 ILE A CA 1
ATOM 754 C C . ILE A 1 96 ? -15.580 3.748 4.052 1.00 97.56 96 ILE A C 1
ATOM 756 O O . ILE A 1 96 ? -15.261 3.991 2.891 1.00 97.56 96 ILE A O 1
ATOM 760 N N . TYR A 1 97 ? -15.951 2.525 4.443 1.00 97.12 97 TYR A N 1
ATOM 761 C CA . TYR A 1 97 ? -15.919 1.348 3.572 1.00 97.12 97 TYR A CA 1
ATOM 762 C C . TYR A 1 97 ? -16.904 1.448 2.397 1.00 97.12 97 TYR A C 1
ATOM 764 O O . TYR A 1 97 ? -16.609 0.983 1.302 1.00 97.12 97 TYR A O 1
ATOM 772 N N . ALA A 1 98 ? -18.058 2.091 2.601 1.00 97.44 98 ALA A N 1
ATOM 773 C CA . ALA A 1 98 ? -19.034 2.330 1.539 1.00 97.44 98 ALA A CA 1
ATOM 774 C C . ALA A 1 98 ? -18.536 3.317 0.468 1.00 97.44 98 ALA A C 1
ATOM 776 O O . ALA A 1 98 ? -18.951 3.220 -0.685 1.00 97.44 98 ALA A O 1
ATOM 777 N N . ARG A 1 99 ? -17.669 4.271 0.837 1.00 96.12 99 ARG A N 1
ATOM 778 C CA . ARG A 1 99 ? -17.069 5.242 -0.098 1.00 96.12 99 ARG A CA 1
ATOM 779 C C . ARG A 1 99 ? -15.837 4.684 -0.795 1.00 96.12 99 ARG A C 1
ATOM 781 O O . ARG A 1 99 ? -15.606 4.983 -1.960 1.00 96.12 99 ARG A O 1
ATOM 788 N N . ASP A 1 100 ? -15.058 3.894 -0.070 1.00 94.00 100 ASP A N 1
ATOM 789 C CA . ASP A 1 100 ? -13.809 3.327 -0.543 1.00 94.00 100 ASP A CA 1
ATOM 790 C C . ASP A 1 100 ? -13.641 1.907 0.013 1.00 94.00 100 ASP A C 1
ATOM 792 O O . ASP A 1 100 ? -13.382 1.700 1.201 1.00 94.00 100 ASP A O 1
ATOM 796 N N . THR A 1 101 ? -13.737 0.915 -0.868 1.00 95.50 101 THR A N 1
ATOM 797 C CA . THR A 1 101 ? -13.587 -0.500 -0.514 1.00 95.50 101 THR A CA 1
ATOM 798 C C . THR A 1 101 ? -12.132 -0.967 -0.506 1.00 95.50 101 THR A C 1
ATOM 800 O O . THR A 1 101 ? -11.884 -2.142 -0.235 1.00 95.50 101 THR A O 1
ATOM 803 N N . TYR A 1 102 ? -11.161 -0.095 -0.816 1.00 96.31 102 TYR A N 1
ATOM 804 C CA . TYR A 1 102 ? -9.750 -0.462 -0.782 1.00 96.31 102 TYR A CA 1
ATOM 805 C C . TYR A 1 102 ? -9.348 -0.892 0.633 1.00 96.31 102 TYR A C 1
ATOM 807 O O . TYR A 1 102 ? -9.465 -0.133 1.602 1.00 96.31 102 TYR A O 1
ATOM 815 N N . LEU A 1 103 ? -8.879 -2.135 0.730 1.00 96.88 103 LEU A N 1
ATOM 816 C CA . LEU A 1 103 ? -8.359 -2.753 1.939 1.00 96.88 103 LEU A CA 1
ATOM 817 C C . LEU A 1 103 ? -7.127 -3.570 1.556 1.00 96.88 103 LEU A C 1
ATOM 819 O O . LEU A 1 103 ? -7.220 -4.573 0.848 1.00 96.88 103 LEU A O 1
ATOM 823 N N . GLY A 1 104 ? -5.961 -3.108 1.987 1.00 96.81 104 GLY A N 1
ATOM 824 C CA . GLY A 1 104 ? -4.689 -3.690 1.594 1.00 96.81 104 GLY A CA 1
ATOM 825 C C . GLY A 1 104 ? -3.513 -2.850 2.081 1.00 96.81 104 GLY A C 1
ATOM 826 O O . GLY A 1 104 ? -3.673 -2.047 3.002 1.00 96.81 104 GLY A O 1
ATOM 827 N N . PRO A 1 105 ? -2.326 -3.026 1.475 1.00 97.75 105 PRO A N 1
ATOM 828 C CA . PRO A 1 105 ? -1.138 -2.261 1.828 1.00 97.75 105 PRO A CA 1
ATOM 829 C C . PRO A 1 105 ? -1.373 -0.748 1.781 1.00 97.75 105 PRO A C 1
ATOM 831 O O . PRO A 1 105 ? -2.042 -0.256 0.874 1.00 97.75 105 PRO A O 1
ATOM 834 N N . ALA A 1 106 ? -0.793 -0.009 2.722 1.00 97.06 106 ALA A N 1
ATOM 835 C CA . ALA A 1 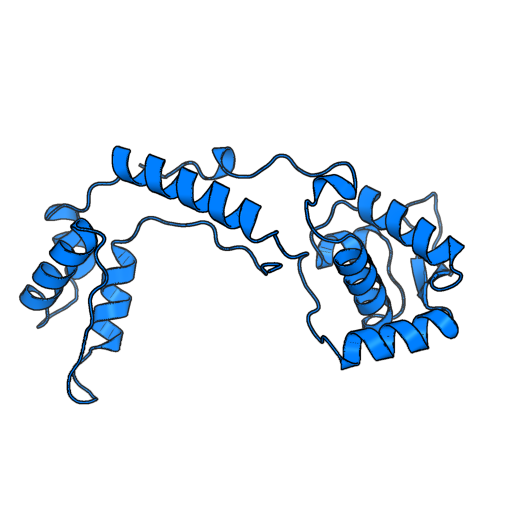106 ? -0.818 1.444 2.717 1.00 97.06 106 ALA A CA 1
ATOM 836 C C . ALA A 1 106 ? -0.284 1.978 1.375 1.00 97.06 106 ALA A C 1
ATOM 838 O O . ALA A 1 106 ? 0.716 1.450 0.865 1.00 97.06 106 ALA A O 1
ATOM 839 N N . PRO A 1 107 ? -0.955 2.976 0.778 1.00 96.12 107 PRO A N 1
ATOM 840 C CA . PRO A 1 107 ? -0.516 3.537 -0.486 1.00 96.12 107 PRO A CA 1
ATOM 841 C C . PRO A 1 107 ? 0.802 4.298 -0.316 1.00 96.12 107 PRO A C 1
ATOM 843 O O . PRO A 1 107 ? 1.172 4.720 0.778 1.00 96.12 107 PRO A O 1
ATOM 846 N N . VAL A 1 108 ? 1.524 4.465 -1.419 1.00 95.06 108 VAL A N 1
ATOM 847 C CA . VAL A 1 108 ? 2.721 5.311 -1.480 1.00 95.06 108 VAL A CA 1
ATOM 848 C C . VAL A 1 108 ? 2.335 6.649 -2.098 1.00 95.06 108 VAL A C 1
ATOM 850 O O . VAL A 1 108 ? 1.672 6.664 -3.134 1.00 95.06 108 VAL A O 1
ATOM 853 N N . GLY A 1 109 ? 2.774 7.763 -1.512 1.00 93.88 109 GLY A N 1
ATOM 854 C CA . GLY A 1 109 ? 2.509 9.090 -2.071 1.00 93.88 109 GLY A CA 1
ATOM 855 C C . GLY A 1 109 ? 3.067 9.241 -3.490 1.00 93.88 109 GLY A C 1
ATOM 856 O O . GLY A 1 109 ? 4.208 8.845 -3.770 1.00 93.88 109 GLY A O 1
ATOM 857 N N . PHE A 1 110 ? 2.278 9.827 -4.392 1.00 93.50 110 PHE A N 1
ATOM 858 C CA . PHE A 1 110 ? 2.619 9.957 -5.810 1.00 93.50 110 PHE A CA 1
ATOM 859 C C . PHE A 1 110 ? 3.975 10.636 -6.044 1.00 93.50 110 PHE A C 1
ATOM 861 O O . PHE A 1 110 ? 4.799 10.131 -6.808 1.00 93.50 110 PHE A O 1
ATOM 868 N N . GLU A 1 111 ? 4.270 11.717 -5.319 1.00 92.94 111 GLU A N 1
ATOM 869 C CA . GLU A 1 111 ? 5.546 12.436 -5.425 1.00 92.94 111 GLU A CA 1
ATOM 870 C C . GLU A 1 111 ? 6.753 11.576 -5.021 1.00 92.94 111 GLU A C 1
ATOM 872 O O . GLU A 1 111 ? 7.802 11.589 -5.678 1.00 92.94 111 GLU A O 1
ATOM 877 N N . GLN A 1 112 ? 6.608 10.763 -3.970 1.00 91.69 112 GLN A N 1
ATOM 878 C CA . GLN A 1 112 ? 7.657 9.837 -3.550 1.00 91.69 112 GLN A CA 1
ATOM 879 C C . GLN A 1 112 ? 7.875 8.751 -4.606 1.00 91.69 112 GLN A C 1
ATOM 881 O O . GLN A 1 112 ? 9.021 8.450 -4.963 1.00 91.69 112 GLN A O 1
ATOM 886 N N . TYR A 1 113 ? 6.787 8.202 -5.151 1.00 93.62 113 TYR A N 1
ATOM 887 C CA . TYR A 1 113 ? 6.855 7.210 -6.216 1.00 93.62 113 TYR A CA 1
ATOM 888 C C . TYR A 1 113 ? 7.518 7.770 -7.485 1.00 93.62 113 TYR A C 1
ATOM 890 O O . TYR A 1 113 ? 8.412 7.132 -8.056 1.00 93.62 113 TYR A O 1
ATOM 898 N N . LEU A 1 114 ? 7.161 8.991 -7.893 1.00 92.94 114 LEU A N 1
ATOM 899 C CA . LEU A 1 114 ? 7.781 9.688 -9.019 1.00 92.94 114 LEU A CA 1
ATOM 900 C C . LEU A 1 114 ? 9.281 9.901 -8.804 1.00 92.94 114 LEU A C 1
ATOM 902 O O . LEU A 1 114 ? 10.075 9.650 -9.716 1.00 92.94 114 LEU A O 1
ATOM 906 N N . LYS A 1 115 ? 9.688 10.344 -7.610 1.00 92.00 115 LYS A N 1
ATOM 907 C CA . LYS A 1 115 ? 11.100 10.564 -7.267 1.00 92.00 115 LYS A CA 1
ATOM 908 C C . LYS A 1 115 ? 11.918 9.279 -7.399 1.00 92.00 115 LYS A C 1
ATOM 910 O O . LYS A 1 115 ? 12.953 9.288 -8.068 1.00 92.00 115 LYS A O 1
ATOM 915 N N . ILE A 1 116 ? 11.444 8.181 -6.812 1.00 91.31 116 ILE A N 1
ATOM 916 C CA . ILE A 1 116 ? 12.113 6.873 -6.873 1.00 91.31 116 ILE A CA 1
ATOM 917 C C . ILE A 1 116 ? 12.180 6.378 -8.321 1.00 91.31 116 ILE A C 1
ATOM 919 O O . ILE A 1 116 ? 13.243 5.977 -8.793 1.00 91.31 116 ILE A O 1
ATOM 923 N N . THR A 1 117 ? 11.075 6.472 -9.062 1.00 90.75 117 THR A N 1
ATOM 924 C CA . THR A 1 117 ? 11.016 6.037 -10.464 1.00 90.75 117 THR A CA 1
ATOM 925 C C . THR A 1 117 ? 12.016 6.801 -11.331 1.00 90.75 117 THR A C 1
ATOM 927 O O . THR A 1 117 ? 12.748 6.188 -12.108 1.00 90.75 117 THR A O 1
ATOM 930 N N . LYS A 1 118 ? 12.133 8.125 -11.159 1.00 89.81 118 LYS A N 1
ATOM 931 C CA . LYS A 1 118 ? 13.145 8.938 -11.855 1.00 89.81 118 LYS A CA 1
ATOM 932 C C . LYS A 1 118 ? 14.569 8.464 -11.538 1.00 89.81 118 LYS A C 1
ATOM 934 O O . LYS A 1 118 ? 15.363 8.282 -12.457 1.00 89.81 118 LYS A O 1
ATOM 939 N N . GLN A 1 119 ? 14.884 8.204 -10.269 1.00 88.81 119 GLN A N 1
ATOM 940 C CA . GLN A 1 119 ? 16.210 7.719 -9.854 1.00 88.81 119 GLN A CA 1
ATOM 941 C C . GLN A 1 119 ? 16.550 6.340 -10.440 1.00 88.81 119 GLN A C 1
ATOM 943 O O . GLN A 1 119 ? 17.669 6.126 -10.924 1.00 88.81 119 GLN A O 1
ATOM 948 N N . VAL A 1 120 ? 15.580 5.420 -10.445 1.00 87.12 120 VAL A N 1
ATOM 949 C CA . VAL A 1 120 ? 15.723 4.098 -11.069 1.00 87.12 120 VAL A CA 1
ATOM 950 C C . VAL A 1 120 ? 15.983 4.257 -12.567 1.00 87.12 120 VAL A C 1
ATOM 952 O O . VAL A 1 120 ? 16.948 3.696 -13.085 1.00 87.12 120 VAL A O 1
ATOM 955 N N . LEU A 1 121 ? 15.185 5.072 -13.265 1.00 83.44 121 LEU A N 1
ATOM 956 C CA . LEU A 1 121 ? 15.321 5.287 -14.708 1.00 83.44 121 LEU A CA 1
ATOM 957 C C . LEU A 1 121 ? 16.683 5.870 -15.102 1.00 83.44 121 LEU A C 1
ATOM 959 O O . LEU A 1 121 ? 17.231 5.448 -16.123 1.00 83.44 121 LEU A O 1
ATOM 963 N N . GLU A 1 122 ? 17.237 6.800 -14.319 1.00 84.69 122 GLU A N 1
ATOM 964 C CA . GLU A 1 122 ? 18.571 7.372 -14.554 1.00 84.69 122 GLU A CA 1
ATOM 965 C C . GLU A 1 122 ? 19.693 6.347 -14.344 1.00 84.69 122 GLU A C 1
ATOM 967 O O . GLU A 1 122 ? 20.619 6.259 -15.151 1.00 84.69 122 GLU A O 1
ATOM 972 N N . THR A 1 123 ? 19.596 5.507 -13.313 1.00 83.06 123 THR A N 1
ATOM 973 C CA . THR A 1 123 ? 20.574 4.429 -13.087 1.00 83.06 123 THR A CA 1
ATOM 974 C C . THR A 1 123 ? 20.509 3.372 -14.186 1.00 83.06 123 THR A C 1
ATOM 976 O O . THR A 1 123 ? 21.538 2.927 -14.695 1.00 83.06 123 THR A O 1
ATOM 979 N N . VAL A 1 124 ? 19.298 3.015 -14.621 1.00 78.44 124 VAL A N 1
ATOM 980 C CA . VAL A 1 124 ? 19.096 2.119 -15.761 1.00 78.44 124 VAL A CA 1
ATOM 981 C C . VAL A 1 124 ? 19.733 2.690 -17.025 1.00 78.44 124 VAL A C 1
ATOM 983 O O . VAL A 1 124 ? 20.392 1.940 -17.735 1.00 78.44 124 VAL A O 1
ATOM 986 N N . LYS A 1 125 ? 19.552 3.988 -17.335 1.00 75.25 125 LYS A N 1
ATOM 987 C CA . LYS A 1 125 ? 20.154 4.614 -18.537 1.00 75.25 125 LYS A CA 1
ATOM 988 C C . LYS A 1 125 ? 21.651 4.353 -18.626 1.00 75.25 125 LYS A C 1
ATOM 990 O O . LYS A 1 125 ? 22.150 4.106 -19.715 1.00 75.25 125 LYS A O 1
ATOM 995 N N . LYS A 1 126 ? 22.343 4.406 -17.488 1.00 74.31 126 LYS A N 1
ATOM 996 C CA . LYS A 1 126 ? 23.795 4.226 -17.416 1.00 74.31 126 LYS A CA 1
ATOM 997 C C . LYS A 1 126 ? 24.218 2.765 -17.579 1.00 74.31 126 LYS A C 1
ATOM 999 O O . LYS A 1 126 ? 25.253 2.502 -18.176 1.00 74.31 126 LYS A O 1
ATOM 1004 N N . ASN A 1 127 ? 23.415 1.827 -17.073 1.00 70.44 127 ASN A N 1
ATOM 1005 C CA . ASN A 1 127 ? 23.850 0.441 -16.862 1.00 70.44 127 ASN A CA 1
ATOM 1006 C C . ASN A 1 127 ? 23.135 -0.597 -17.743 1.00 70.44 127 ASN A C 1
ATOM 1008 O O . ASN A 1 127 ? 23.530 -1.763 -17.760 1.00 70.44 127 ASN A O 1
ATOM 1012 N N . PHE A 1 128 ? 22.071 -0.211 -18.450 1.00 74.19 128 PHE A N 1
ATOM 1013 C CA . PHE A 1 128 ? 21.259 -1.108 -19.265 1.00 74.19 128 PHE A CA 1
ATOM 1014 C C . PHE A 1 128 ? 21.119 -0.568 -20.685 1.00 74.19 128 PHE A C 1
ATOM 1016 O O . PHE A 1 128 ? 20.400 0.399 -20.946 1.00 74.19 128 PHE A O 1
ATOM 1023 N N . VAL A 1 129 ? 21.803 -1.237 -21.610 1.00 75.50 129 VAL A N 1
ATOM 1024 C CA . VAL A 1 129 ? 21.755 -0.937 -23.038 1.00 75.50 129 VAL A CA 1
ATOM 1025 C C . VAL A 1 129 ? 20.959 -2.034 -23.727 1.00 75.50 129 VAL A C 1
ATOM 1027 O O . VAL A 1 129 ? 21.340 -3.206 -23.689 1.00 75.50 129 VAL A O 1
ATOM 1030 N N . ILE A 1 130 ? 19.860 -1.652 -24.373 1.00 77.44 130 ILE A N 1
ATOM 1031 C CA . ILE A 1 130 ? 19.149 -2.545 -25.285 1.00 77.44 130 ILE A CA 1
ATOM 1032 C C . ILE A 1 130 ? 19.998 -2.631 -26.553 1.00 77.44 130 ILE A C 1
ATOM 1034 O O . ILE A 1 130 ? 20.143 -1.655 -27.285 1.00 77.44 130 ILE A O 1
ATOM 1038 N N . ASN A 1 131 ? 20.610 -3.791 -26.773 1.00 79.12 131 ASN A N 1
ATOM 1039 C CA . ASN A 1 131 ? 21.467 -4.061 -27.921 1.00 79.12 131 ASN A CA 1
ATOM 1040 C C . ASN A 1 131 ? 20.903 -5.206 -28.771 1.00 79.12 131 ASN A C 1
ATOM 1042 O O . ASN A 1 131 ? 19.993 -5.926 -28.358 1.00 79.12 131 ASN A O 1
ATOM 1046 N N . GLU A 1 132 ? 21.462 -5.386 -29.967 1.00 78.44 132 GLU A N 1
ATOM 1047 C CA . GLU A 1 132 ? 21.027 -6.413 -30.919 1.00 78.44 132 GLU A CA 1
ATOM 1048 C C . GLU A 1 132 ? 21.085 -7.830 -30.335 1.00 78.44 132 GLU A C 1
ATOM 1050 O O . GLU A 1 132 ? 20.193 -8.643 -30.579 1.00 78.44 132 GLU A O 1
ATOM 1055 N N . ARG A 1 133 ? 22.090 -8.112 -29.496 1.00 82.62 133 ARG A N 1
ATOM 1056 C CA . ARG A 1 133 ? 22.214 -9.394 -28.794 1.00 82.62 133 ARG A CA 1
ATOM 1057 C C . ARG A 1 133 ? 21.002 -9.658 -27.900 1.00 82.62 133 ARG A C 1
ATOM 1059 O O . ARG A 1 133 ? 20.427 -10.738 -27.974 1.00 82.62 133 ARG A O 1
ATOM 1066 N N . LEU A 1 134 ? 20.598 -8.677 -27.088 1.00 81.88 134 LEU A N 1
ATOM 1067 C CA . LEU A 1 134 ? 19.427 -8.777 -26.215 1.00 81.88 134 LEU A CA 1
ATOM 1068 C C . LEU A 1 134 ? 18.131 -8.917 -27.023 1.00 81.88 134 LEU A C 1
ATOM 1070 O O . LEU A 1 134 ? 17.286 -9.735 -26.671 1.00 81.88 134 LEU A O 1
ATOM 1074 N N . LEU A 1 135 ? 17.983 -8.152 -28.110 1.00 80.25 135 LEU A N 1
ATOM 1075 C CA . LEU A 1 135 ? 16.832 -8.259 -29.014 1.00 80.25 135 LEU A CA 1
ATOM 1076 C C . LEU A 1 135 ? 16.733 -9.670 -29.603 1.00 80.25 135 LEU A C 1
ATOM 1078 O O . LEU A 1 135 ? 15.680 -10.298 -29.529 1.00 80.25 135 LEU A O 1
ATOM 1082 N N . THR A 1 136 ? 17.843 -10.195 -30.120 1.00 80.44 136 THR A N 1
ATOM 1083 C CA . THR A 1 136 ? 17.916 -11.541 -30.699 1.00 80.44 136 THR A CA 1
ATOM 1084 C C . THR A 1 136 ? 17.613 -12.613 -29.656 1.00 80.44 136 THR A C 1
ATOM 1086 O O . THR A 1 136 ? 16.823 -13.512 -29.925 1.00 80.44 136 THR A O 1
ATOM 1089 N N . GLU A 1 137 ? 18.168 -12.492 -28.447 1.00 83.69 137 GLU A N 1
ATOM 1090 C CA . GLU A 1 137 ? 17.906 -13.411 -27.335 1.00 83.69 137 GLU A CA 1
ATOM 1091 C C . GLU A 1 137 ? 16.423 -13.402 -26.926 1.00 83.69 137 GLU A C 1
ATOM 1093 O O . GLU A 1 137 ? 15.787 -14.453 -26.857 1.00 83.69 137 GLU A O 1
ATOM 1098 N N . LYS A 1 138 ? 15.838 -12.223 -26.675 1.00 81.69 138 LYS A N 1
ATOM 1099 C CA . LYS A 1 138 ? 14.451 -12.111 -26.190 1.00 81.69 138 LYS A CA 1
ATOM 1100 C C . LYS A 1 138 ? 13.412 -12.425 -27.262 1.00 81.69 138 LYS A C 1
ATOM 1102 O O . LYS A 1 138 ? 12.303 -12.845 -26.919 1.00 81.69 138 LYS A O 1
ATOM 1107 N N . PHE A 1 139 ? 13.762 -12.265 -28.536 1.00 82.25 139 PHE A N 1
ATOM 1108 C CA . PHE A 1 139 ? 12.862 -12.506 -29.661 1.00 82.25 139 PHE A CA 1
ATOM 1109 C C . PHE A 1 139 ? 13.110 -13.814 -30.417 1.00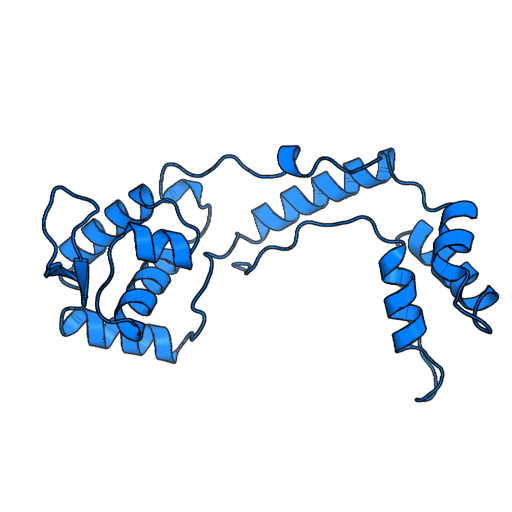 82.25 139 PHE A C 1
ATOM 1111 O O . PHE A 1 139 ? 12.330 -14.117 -31.315 1.00 82.25 139 PHE A O 1
ATOM 1118 N N . ALA A 1 140 ? 14.086 -14.638 -30.021 1.00 77.81 140 ALA A N 1
ATOM 1119 C CA . ALA A 1 140 ? 14.452 -15.886 -30.707 1.00 77.81 140 ALA A CA 1
ATOM 1120 C C . ALA A 1 140 ? 13.263 -16.816 -31.027 1.00 77.81 140 ALA A C 1
ATOM 1122 O O . ALA A 1 140 ? 13.234 -17.453 -32.075 1.00 77.81 140 ALA A O 1
ATOM 1123 N N . HIS A 1 141 ? 12.254 -16.858 -30.153 1.00 78.00 141 HIS A N 1
ATOM 1124 C CA . HIS A 1 141 ? 11.073 -17.718 -30.304 1.00 78.00 141 HIS A CA 1
ATOM 1125 C C . HIS A 1 141 ? 9.873 -17.053 -31.010 1.00 78.00 141 HIS A C 1
ATOM 1127 O O . HIS A 1 141 ? 8.797 -17.639 -31.071 1.00 78.00 141 HIS A O 1
ATOM 1133 N N . HIS A 1 142 ? 10.021 -15.831 -31.531 1.00 75.69 142 HIS A N 1
ATOM 1134 C CA . HIS A 1 142 ? 8.927 -15.053 -32.130 1.00 75.69 142 HIS A CA 1
ATOM 1135 C C . HIS A 1 142 ? 8.966 -15.166 -33.660 1.00 75.69 142 HIS A C 1
ATOM 1137 O O . HIS A 1 142 ? 9.290 -14.213 -34.375 1.00 75.69 142 HIS A O 1
ATOM 1143 N N . LEU A 1 143 ? 8.667 -16.369 -34.158 1.00 70.56 143 LEU A N 1
ATOM 1144 C CA . LEU A 1 143 ? 8.626 -16.681 -35.589 1.00 70.56 143 LEU A CA 1
ATOM 1145 C C . LEU A 1 143 ? 7.637 -15.754 -36.322 1.00 70.56 143 LEU A C 1
ATOM 1147 O O . LEU A 1 143 ? 6.520 -15.539 -35.857 1.00 70.56 143 LEU A O 1
ATOM 1151 N N . GLY A 1 144 ? 8.060 -15.192 -37.458 1.00 77.25 144 GLY A N 1
ATOM 1152 C CA . GLY A 1 144 ? 7.225 -14.338 -38.317 1.00 77.25 144 GLY A CA 1
ATOM 1153 C C . GLY A 1 144 ? 7.149 -12.853 -37.936 1.00 77.25 144 GLY A C 1
ATOM 1154 O O . GLY A 1 144 ? 6.562 -12.080 -38.683 1.00 77.25 144 GLY A O 1
ATOM 1155 N N . TYR A 1 145 ? 7.764 -12.428 -36.824 1.00 79.31 145 TYR A N 1
ATOM 1156 C CA . TYR A 1 145 ? 7.686 -11.036 -36.346 1.00 79.31 145 TYR A CA 1
ATOM 1157 C C . TYR A 1 145 ? 9.044 -10.348 -36.154 1.00 79.31 145 TYR A C 1
ATOM 1159 O O . TYR A 1 145 ? 9.101 -9.252 -35.600 1.00 79.31 145 TYR A O 1
ATOM 1167 N N . LYS A 1 146 ? 10.146 -10.967 -36.594 1.00 76.69 146 LYS A N 1
ATOM 1168 C CA . LYS A 1 146 ? 11.514 -10.502 -36.308 1.00 76.69 146 LYS A CA 1
ATOM 1169 C C . LYS A 1 146 ? 11.761 -9.052 -36.747 1.00 76.69 146 LYS A C 1
ATOM 1171 O O . LYS A 1 146 ? 12.253 -8.266 -35.941 1.00 76.69 146 LYS A O 1
ATOM 1176 N N . ASP A 1 147 ? 11.361 -8.686 -37.963 1.00 79.81 147 ASP A N 1
ATOM 1177 C CA . ASP A 1 147 ? 11.610 -7.346 -38.518 1.00 79.81 147 ASP A CA 1
ATOM 1178 C C . ASP A 1 147 ? 10.804 -6.265 -37.787 1.00 79.81 147 ASP A C 1
ATOM 1180 O O . ASP A 1 147 ? 11.332 -5.21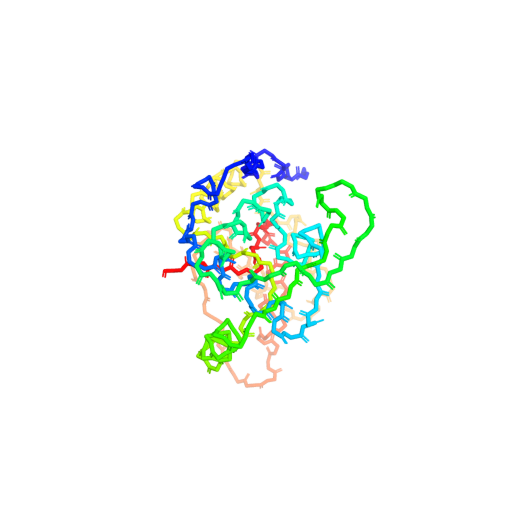7 -37.415 1.00 79.81 147 ASP A O 1
ATOM 1184 N N . VAL A 1 148 ? 9.535 -6.558 -37.490 1.00 81.62 148 VAL A N 1
ATOM 1185 C CA . VAL A 1 148 ? 8.653 -5.664 -36.724 1.00 81.62 148 VAL A CA 1
ATOM 1186 C C . VAL A 1 148 ? 9.164 -5.504 -35.291 1.00 81.62 148 VAL A C 1
ATOM 1188 O O . VAL A 1 148 ? 9.213 -4.396 -34.763 1.00 81.62 148 VAL A O 1
ATOM 1191 N N . LEU A 1 149 ? 9.602 -6.594 -34.660 1.00 78.56 149 LEU A N 1
ATOM 1192 C CA . LEU A 1 149 ? 10.174 -6.566 -33.316 1.00 78.56 149 LEU A CA 1
ATOM 1193 C C . LEU A 1 149 ? 11.510 -5.813 -33.266 1.00 78.56 149 LEU A C 1
ATOM 1195 O O . LEU A 1 149 ? 11.772 -5.132 -32.276 1.00 78.56 149 LEU A O 1
ATOM 1199 N N . MET A 1 150 ? 12.329 -5.868 -34.322 1.00 78.62 150 MET A N 1
ATOM 1200 C CA . MET A 1 150 ? 13.527 -5.028 -34.440 1.00 78.62 150 MET A CA 1
ATOM 1201 C C . MET A 1 150 ? 13.169 -3.540 -34.535 1.00 78.62 150 MET A C 1
ATOM 1203 O O . MET A 1 150 ? 13.760 -2.735 -33.815 1.00 78.62 150 MET A O 1
ATOM 1207 N N . GLN A 1 151 ? 12.174 -3.168 -35.349 1.00 80.50 151 GLN A N 1
ATOM 1208 C CA . GLN A 1 151 ? 11.702 -1.779 -35.454 1.00 80.50 151 GLN A CA 1
ATOM 1209 C C . GLN A 1 151 ? 11.141 -1.260 -34.123 1.00 80.50 151 GLN A C 1
ATOM 1211 O O . GLN A 1 151 ? 11.499 -0.168 -33.676 1.00 80.50 151 GLN A O 1
ATOM 1216 N N . ILE A 1 152 ? 10.311 -2.056 -33.438 1.00 79.69 152 ILE A N 1
ATOM 1217 C CA . ILE A 1 152 ? 9.798 -1.677 -32.117 1.00 79.69 152 ILE A CA 1
ATOM 1218 C C . ILE A 1 152 ? 10.943 -1.618 -31.095 1.00 79.69 152 ILE A C 1
ATOM 1220 O O . ILE A 1 152 ? 10.990 -0.698 -30.282 1.00 79.69 152 ILE A O 1
ATOM 1224 N N . GLY A 1 153 ? 11.907 -2.540 -31.172 1.00 77.44 153 GLY A N 1
ATOM 1225 C CA . GLY A 1 153 ? 13.121 -2.523 -30.360 1.00 77.44 153 GLY A CA 1
ATOM 1226 C C . GLY A 1 153 ? 13.871 -1.194 -30.459 1.00 77.44 153 GLY A C 1
ATOM 1227 O O . GLY A 1 153 ? 14.221 -0.624 -29.430 1.00 77.44 153 GLY A O 1
ATOM 1228 N N . GLN A 1 154 ? 14.036 -0.641 -31.665 1.00 77.38 154 GLN A N 1
ATOM 1229 C CA . GLN A 1 154 ? 14.654 0.678 -31.865 1.00 77.38 154 GLN A CA 1
ATOM 1230 C C . GLN A 1 154 ? 13.853 1.815 -31.213 1.00 77.38 154 GLN A C 1
ATOM 1232 O O . GLN A 1 154 ? 14.438 2.686 -30.563 1.00 77.38 154 GLN A O 1
ATOM 1237 N N . ALA A 1 155 ? 12.521 1.800 -31.327 1.00 79.56 155 ALA A N 1
ATOM 1238 C CA . ALA A 1 155 ? 11.663 2.788 -30.666 1.00 79.56 155 ALA A CA 1
ATOM 1239 C C . ALA A 1 155 ? 11.789 2.724 -29.131 1.00 79.56 155 ALA A C 1
ATOM 1241 O O . ALA A 1 155 ? 11.843 3.757 -28.457 1.00 79.56 155 ALA A O 1
ATOM 1242 N N . VAL A 1 156 ? 11.919 1.511 -28.586 1.00 79.31 156 VAL A N 1
ATOM 1243 C CA . VAL A 1 156 ? 12.118 1.257 -27.152 1.00 79.31 156 VAL A CA 1
ATOM 1244 C C . VAL A 1 156 ? 13.502 1.719 -26.699 1.00 79.31 156 VAL A C 1
ATOM 1246 O O . VAL A 1 156 ? 13.607 2.372 -25.660 1.00 79.31 156 VAL A O 1
ATOM 1249 N N . CYS A 1 157 ? 14.552 1.475 -27.494 1.00 76.56 157 CYS A N 1
ATOM 1250 C CA . CYS A 1 157 ? 15.890 2.030 -27.256 1.00 76.56 157 CYS A CA 1
ATOM 1251 C C . CYS A 1 157 ? 15.854 3.560 -27.176 1.00 76.56 157 CYS A C 1
ATOM 1253 O O . CYS A 1 157 ? 16.464 4.151 -26.286 1.00 76.56 157 CYS A O 1
ATOM 1255 N N . ALA A 1 158 ? 15.096 4.197 -28.074 1.00 77.88 158 ALA A N 1
ATOM 1256 C CA . ALA A 1 158 ? 14.906 5.644 -28.098 1.00 77.88 158 ALA A CA 1
ATOM 1257 C C . ALA A 1 158 ? 14.020 6.168 -26.951 1.00 77.88 158 ALA A C 1
ATOM 1259 O O . ALA A 1 158 ? 13.909 7.383 -26.786 1.00 77.88 158 ALA A O 1
ATOM 1260 N N . ARG A 1 159 ? 13.394 5.277 -26.163 1.00 73.81 159 ARG A N 1
ATOM 1261 C CA . ARG A 1 159 ? 12.458 5.593 -25.068 1.00 73.81 159 ARG A CA 1
ATOM 1262 C C . ARG A 1 159 ? 11.330 6.531 -25.497 1.00 73.81 159 ARG A C 1
ATOM 1264 O O . ARG A 1 159 ? 10.874 7.365 -24.716 1.00 73.81 159 ARG A O 1
ATOM 1271 N N . LYS A 1 160 ? 10.899 6.401 -26.751 1.00 75.38 160 LYS A N 1
ATOM 1272 C CA . LYS A 1 160 ? 9.790 7.171 -27.308 1.00 75.38 160 LYS A CA 1
ATOM 1273 C C . LYS A 1 160 ? 8.501 6.359 -27.205 1.00 75.38 160 LYS A C 1
ATOM 1275 O O . LYS A 1 160 ? 8.549 5.136 -27.347 1.00 75.38 160 LYS A O 1
ATOM 1280 N N . PRO A 1 161 ? 7.352 7.015 -26.977 1.00 80.06 161 PRO A N 1
ATOM 1281 C CA . PRO A 1 161 ? 6.074 6.337 -27.101 1.00 80.06 161 PRO A CA 1
ATOM 1282 C C . PRO A 1 161 ? 5.926 5.806 -28.531 1.00 80.06 161 PRO A C 1
ATOM 1284 O O . PRO A 1 161 ? 6.254 6.494 -29.498 1.00 80.06 161 PRO A O 1
ATOM 1287 N N . ALA A 1 162 ? 5.441 4.575 -28.652 1.00 80.00 162 ALA A N 1
ATOM 1288 C CA . ALA A 1 162 ? 5.157 3.928 -29.923 1.00 80.00 162 ALA A CA 1
ATOM 1289 C C . ALA A 1 162 ? 3.706 3.447 -29.919 1.00 80.00 162 ALA A C 1
ATOM 1291 O O . ALA A 1 162 ? 3.203 2.979 -28.897 1.00 80.00 162 ALA A O 1
ATOM 1292 N N . PHE A 1 163 ? 3.040 3.558 -31.065 1.00 83.38 163 PHE A N 1
ATOM 1293 C CA . PHE A 1 163 ? 1.658 3.128 -31.230 1.00 83.38 163 PHE A CA 1
ATOM 1294 C C . PHE A 1 163 ? 1.602 1.934 -32.183 1.00 83.38 163 PHE A C 1
ATOM 1296 O O . PHE A 1 163 ? 2.062 2.024 -33.320 1.00 83.38 163 PHE A O 1
ATOM 1303 N N . VAL A 1 164 ? 1.052 0.810 -31.717 1.00 82.38 164 VAL A N 1
ATOM 1304 C CA . VAL A 1 164 ? 0.897 -0.419 -32.510 1.00 82.38 164 VAL A CA 1
ATOM 1305 C C . VAL A 1 164 ? -0.574 -0.568 -32.895 1.00 82.38 164 VAL A C 1
ATOM 1307 O O . VAL A 1 164 ? -1.425 -0.782 -32.033 1.00 82.38 164 VAL A O 1
ATOM 1310 N N . PHE A 1 165 ? -0.884 -0.475 -34.189 1.00 84.81 165 PHE A N 1
ATOM 1311 C CA . PHE A 1 165 ? -2.255 -0.483 -34.716 1.00 84.81 165 PHE A CA 1
ATOM 1312 C C . PHE A 1 165 ? -2.432 -1.470 -35.879 1.00 84.81 165 PHE A C 1
ATOM 1314 O O . PHE A 1 165 ? -1.461 -1.975 -36.435 1.00 84.81 165 PHE A O 1
ATOM 1321 N N . GLY A 1 166 ? -3.687 -1.803 -36.206 1.00 86.44 166 GLY A N 1
ATOM 1322 C CA . GLY A 1 166 ? -4.051 -2.744 -37.276 1.00 86.44 166 GLY A CA 1
ATOM 1323 C C . GLY A 1 166 ? -5.273 -3.604 -36.933 1.00 86.44 166 GLY A C 1
ATOM 1324 O O . GLY A 1 166 ? -5.785 -3.540 -35.814 1.00 86.44 166 GLY A O 1
ATOM 1325 N N . PHE A 1 167 ? -5.717 -4.453 -37.861 1.00 87.69 167 PHE A N 1
ATOM 1326 C CA . PHE A 1 167 ? -6.881 -5.338 -37.681 1.00 87.69 167 PHE A CA 1
ATOM 1327 C C . PHE A 1 167 ? -6.731 -6.328 -36.508 1.00 87.69 167 PHE A C 1
ATOM 1329 O O . PHE A 1 167 ? -5.602 -6.699 -36.153 1.00 87.69 167 PHE A O 1
ATOM 1336 N N . PRO A 1 168 ? -7.833 -6.735 -35.843 1.00 87.75 168 PRO A N 1
ATOM 1337 C CA . PRO A 1 168 ? -7.798 -7.775 -34.810 1.00 87.75 168 PRO A CA 1
ATOM 1338 C C . PRO A 1 168 ? -7.214 -9.085 -35.370 1.00 87.75 168 PRO A C 1
ATOM 1340 O O . PRO A 1 168 ? -7.324 -9.353 -36.559 1.00 87.75 168 PRO A O 1
ATOM 1343 N N . GLY A 1 169 ? -6.547 -9.878 -34.527 1.00 84.19 169 GLY A N 1
ATOM 1344 C CA . GLY A 1 169 ? -5.901 -11.137 -34.940 1.00 84.19 169 GLY A CA 1
ATOM 1345 C C . GLY A 1 169 ? -4.436 -11.025 -35.391 1.00 84.19 169 GLY A C 1
ATOM 1346 O O . GLY A 1 169 ? -3.718 -12.013 -35.330 1.00 84.19 169 GLY A O 1
ATOM 1347 N N . ASN A 1 170 ? -3.929 -9.827 -35.710 1.00 83.94 170 ASN A N 1
ATOM 1348 C CA . ASN A 1 170 ? -2.549 -9.628 -36.207 1.00 83.94 170 ASN A CA 1
ATOM 1349 C C . ASN A 1 170 ? -1.451 -9.596 -35.120 1.00 83.94 170 ASN A C 1
ATOM 1351 O O . ASN A 1 170 ? -0.437 -8.922 -35.275 1.00 83.94 170 ASN A O 1
ATOM 1355 N N . GLY A 1 171 ? -1.667 -10.229 -33.965 1.00 83.44 171 GLY A N 1
ATOM 1356 C CA . GLY A 1 171 ? -0.614 -10.356 -32.947 1.00 83.44 171 GLY A CA 1
ATOM 1357 C C . GLY A 1 171 ? -0.169 -9.056 -32.255 1.00 83.44 171 GLY A C 1
ATOM 1358 O O . GLY A 1 171 ? 0.875 -9.048 -31.617 1.00 83.44 171 GLY A O 1
ATOM 1359 N N . LYS A 1 172 ? -0.937 -7.956 -32.309 1.00 87.31 172 LYS A N 1
ATOM 1360 C CA . LYS A 1 172 ? -0.569 -6.673 -31.658 1.00 87.31 172 LYS A CA 1
ATOM 1361 C C . LYS A 1 172 ? -0.299 -6.814 -30.158 1.00 87.31 172 LYS A C 1
ATOM 1363 O O . LYS A 1 172 ? 0.729 -6.356 -29.671 1.00 87.31 172 LYS A O 1
ATOM 1368 N N . THR A 1 173 ? -1.193 -7.493 -29.436 1.00 86.00 173 THR A N 1
ATOM 1369 C CA . THR A 1 173 ? -1.014 -7.775 -28.004 1.00 86.00 173 THR A CA 1
ATOM 1370 C C . THR A 1 173 ? 0.246 -8.599 -27.767 1.00 86.00 173 THR A C 1
ATOM 1372 O O . THR A 1 173 ? 1.019 -8.289 -26.869 1.00 86.00 173 THR A O 1
ATOM 1375 N N . PHE A 1 174 ? 0.493 -9.595 -28.622 1.00 86.06 174 PHE A N 1
ATOM 1376 C CA . PHE A 1 174 ? 1.698 -10.416 -28.567 1.00 86.06 174 PHE A CA 1
ATOM 1377 C C . PHE A 1 174 ? 2.965 -9.569 -28.754 1.00 86.06 174 PHE A C 1
ATOM 1379 O O . PHE A 1 174 ? 3.838 -9.604 -27.893 1.00 86.06 174 PHE A O 1
ATOM 1386 N N . LEU A 1 175 ? 3.025 -8.730 -29.795 1.00 84.56 175 LEU A N 1
ATOM 1387 C CA . LEU A 1 175 ? 4.142 -7.813 -30.051 1.00 84.56 175 LEU A CA 1
ATOM 1388 C C . LEU A 1 175 ? 4.414 -6.885 -28.858 1.00 84.56 175 LEU A C 1
ATOM 1390 O O . LEU A 1 175 ? 5.552 -6.795 -28.397 1.00 84.56 175 LEU A O 1
ATOM 1394 N N . CYS A 1 176 ? 3.377 -6.236 -28.317 1.00 84.25 176 CYS A N 1
ATOM 1395 C CA . CYS A 1 176 ? 3.513 -5.345 -27.164 1.00 84.25 176 CYS A CA 1
ATOM 1396 C C . CYS A 1 176 ? 4.031 -6.087 -25.922 1.00 84.25 176 CYS A C 1
ATOM 1398 O O . CYS A 1 176 ? 4.972 -5.626 -25.276 1.00 84.25 176 CYS A O 1
ATOM 1400 N N . SER A 1 177 ? 3.474 -7.259 -25.603 1.00 85.06 177 SER A N 1
ATOM 1401 C CA . SER A 1 177 ? 3.918 -8.067 -24.460 1.00 85.06 177 SER A CA 1
ATOM 1402 C C . SER A 1 177 ? 5.354 -8.576 -24.616 1.00 85.06 177 SER A C 1
ATOM 1404 O O . SER A 1 177 ? 6.074 -8.703 -23.626 1.00 85.06 177 SER A O 1
ATOM 1406 N N . SER A 1 178 ? 5.802 -8.849 -25.842 1.00 82.69 178 SER A N 1
ATOM 1407 C CA . SER A 1 178 ? 7.186 -9.244 -26.118 1.00 82.69 178 SER A CA 1
ATOM 1408 C C . SER A 1 178 ? 8.161 -8.101 -25.877 1.00 82.69 178 SER A C 1
ATOM 1410 O O . SER A 1 178 ? 9.223 -8.309 -25.295 1.00 82.69 178 SER A O 1
ATOM 1412 N N . VAL A 1 179 ? 7.785 -6.888 -26.265 1.00 82.06 179 VAL A N 1
ATOM 1413 C CA . VAL A 1 179 ? 8.611 -5.687 -26.115 1.00 82.06 179 VAL A CA 1
ATOM 1414 C C . VAL A 1 179 ? 8.814 -5.301 -24.650 1.00 82.06 179 VAL A C 1
ATOM 1416 O O . VAL A 1 179 ? 9.907 -4.874 -24.283 1.00 82.06 179 VAL A O 1
ATOM 1419 N N . VAL A 1 180 ? 7.823 -5.535 -23.783 1.00 81.62 180 VAL A N 1
ATOM 1420 C CA . VAL A 1 180 ? 7.960 -5.329 -22.327 1.00 81.62 180 VAL A CA 1
ATOM 1421 C C . VAL A 1 180 ? 9.139 -6.123 -21.748 1.00 81.62 180 VAL A C 1
ATOM 1423 O O . VAL A 1 180 ? 9.785 -5.658 -20.814 1.00 81.62 180 VAL A O 1
ATOM 1426 N N . LYS A 1 181 ? 9.500 -7.272 -22.337 1.00 81.31 181 LYS A N 1
ATOM 1427 C CA . LYS A 1 181 ? 10.642 -8.095 -21.893 1.00 81.31 181 LYS A CA 1
ATOM 1428 C C . LYS A 1 181 ? 12.006 -7.437 -22.129 1.00 81.31 181 LYS A C 1
ATOM 1430 O O . LYS A 1 181 ? 13.003 -7.911 -21.586 1.00 81.31 181 LYS A O 1
ATOM 1435 N N . LEU A 1 182 ? 12.064 -6.394 -22.959 1.00 80.19 182 LEU A N 1
ATOM 1436 C CA . LEU A 1 182 ? 13.266 -5.590 -23.177 1.00 80.19 182 LEU A CA 1
ATOM 1437 C C . LEU A 1 182 ? 13.419 -4.482 -22.139 1.00 80.19 182 LEU A C 1
ATOM 1439 O O . LEU A 1 182 ? 14.509 -3.935 -22.000 1.00 80.19 182 LEU A O 1
ATOM 1443 N N . LEU A 1 183 ? 12.334 -4.108 -21.459 1.00 79.88 183 LEU A N 1
ATOM 1444 C CA . LEU A 1 183 ? 12.359 -3.009 -20.512 1.00 79.88 183 LEU A CA 1
ATOM 1445 C C . LEU A 1 183 ? 13.086 -3.423 -19.227 1.00 79.88 183 LEU A C 1
ATOM 1447 O O . LEU A 1 183 ? 13.016 -4.580 -18.803 1.00 79.88 183 LEU A O 1
ATOM 1451 N N . PRO A 1 184 ? 13.787 -2.477 -18.586 1.00 77.38 184 PRO A N 1
ATOM 1452 C CA . PRO A 1 184 ? 14.365 -2.707 -17.272 1.00 77.38 184 PRO A CA 1
ATOM 1453 C C . PRO A 1 184 ? 13.270 -3.058 -16.248 1.00 77.38 184 PRO A C 1
ATOM 1455 O O . PRO A 1 184 ? 12.156 -2.529 -16.328 1.00 77.38 184 PRO A O 1
ATOM 1458 N N . PRO A 1 185 ? 13.583 -3.874 -15.229 1.00 79.75 185 PRO A N 1
ATOM 1459 C CA . PRO A 1 185 ? 12.695 -4.015 -14.085 1.00 79.75 185 PRO A CA 1
ATOM 1460 C C . PRO A 1 185 ? 12.455 -2.647 -13.421 1.00 79.75 185 PRO A C 1
ATOM 1462 O O . PRO A 1 185 ? 13.317 -1.767 -13.442 1.00 79.75 185 PRO A O 1
ATOM 1465 N N . THR A 1 186 ? 11.265 -2.460 -12.855 1.00 82.81 186 THR A N 1
ATOM 1466 C CA . THR A 1 186 ? 10.825 -1.212 -12.213 1.00 82.81 186 THR A CA 1
ATOM 1467 C C . THR A 1 186 ? 10.069 -1.548 -10.929 1.00 82.81 186 THR A C 1
ATOM 1469 O O . THR A 1 186 ? 9.456 -2.610 -10.825 1.00 82.81 186 THR A O 1
ATOM 1472 N N . LEU A 1 187 ? 10.131 -0.652 -9.944 1.00 88.00 187 LEU A N 1
ATOM 1473 C CA . LEU A 1 187 ? 9.368 -0.763 -8.704 1.00 88.00 187 LEU A CA 1
ATOM 1474 C C . LEU A 1 187 ? 7.921 -0.331 -8.952 1.00 88.00 187 LEU A C 1
ATOM 1476 O O . LEU A 1 187 ? 7.678 0.756 -9.470 1.00 88.00 187 LEU A O 1
ATOM 1480 N N . VAL A 1 188 ? 6.969 -1.181 -8.577 1.00 91.00 188 VAL A N 1
ATOM 1481 C CA . VAL A 1 188 ? 5.535 -0.887 -8.667 1.00 91.00 188 VAL A CA 1
ATOM 1482 C C . VAL A 1 188 ? 4.945 -1.031 -7.262 1.00 91.00 188 VAL A C 1
ATOM 1484 O O . VAL A 1 188 ? 5.034 -2.124 -6.695 1.00 91.00 188 VAL A O 1
ATOM 1487 N N . PRO A 1 189 ? 4.415 0.048 -6.656 1.00 93.31 189 PRO A N 1
ATOM 1488 C CA . PRO A 1 189 ? 3.758 -0.035 -5.359 1.00 93.31 189 PRO A CA 1
ATOM 1489 C C . PRO A 1 189 ? 2.417 -0.769 -5.483 1.00 93.31 189 PRO A C 1
ATOM 1491 O O . PRO A 1 189 ? 1.863 -0.906 -6.571 1.00 93.31 189 PRO A O 1
ATOM 1494 N N . TYR A 1 190 ? 1.880 -1.234 -4.354 1.00 95.12 190 TYR A N 1
ATOM 1495 C CA . TYR A 1 190 ? 0.568 -1.895 -4.324 1.00 95.12 190 TYR A CA 1
ATOM 1496 C C . TYR A 1 190 ? -0.577 -0.914 -4.581 1.00 95.12 190 TYR A C 1
ATOM 1498 O O . TYR A 1 190 ? -1.559 -1.278 -5.220 1.00 95.12 190 TYR A O 1
ATOM 1506 N N . ALA A 1 191 ? -0.426 0.318 -4.097 1.00 95.56 191 ALA A N 1
ATOM 1507 C CA . ALA A 1 191 ? -1.342 1.425 -4.312 1.00 95.56 191 ALA A CA 1
ATOM 1508 C C . ALA A 1 191 ? -0.574 2.750 -4.281 1.00 95.56 191 ALA A C 1
ATOM 1510 O O . ALA A 1 191 ? 0.531 2.828 -3.730 1.00 95.56 191 ALA A O 1
ATOM 1511 N N . VAL A 1 192 ? -1.169 3.780 -4.877 1.00 94.88 192 VAL A N 1
ATOM 1512 C CA . VAL A 1 192 ? -0.626 5.138 -4.935 1.00 94.88 192 VAL A CA 1
ATOM 1513 C C . VAL A 1 192 ? -1.682 6.102 -4.417 1.00 94.88 192 VAL A C 1
ATOM 1515 O O . VAL A 1 192 ? -2.843 5.978 -4.798 1.00 94.88 192 VAL A O 1
ATOM 1518 N N . ASP A 1 193 ? -1.260 7.027 -3.563 1.00 92.69 193 ASP A N 1
ATOM 1519 C CA . ASP A 1 193 ? -2.079 8.137 -3.072 1.00 92.69 193 ASP A CA 1
ATOM 1520 C C . ASP A 1 193 ? -1.789 9.374 -3.934 1.00 92.69 193 ASP A C 1
ATOM 1522 O O . ASP A 1 193 ? -0.610 9.697 -4.138 1.00 92.69 193 ASP A O 1
ATOM 1526 N N . VAL A 1 194 ? -2.833 9.991 -4.501 1.00 85.00 194 VAL A N 1
ATOM 1527 C CA . VAL A 1 194 ? -2.744 11.037 -5.545 1.00 85.00 194 VAL A CA 1
ATOM 1528 C C . VAL A 1 194 ? -3.329 12.349 -5.054 1.00 85.00 194 VAL A C 1
ATOM 1530 O O . VAL A 1 194 ? -4.479 12.322 -4.568 1.00 85.00 194 VAL A O 1
#

Secondary structure (DSSP, 8-state):
----GGGGSPPPPSSGGGG-S-HHHHHHHHHHHHHHHSEE-HHHHHHHHT--HHHHHHHHHHHHHTTSEEEEE--SSGGG-EEEE-HHHHHHHHHHHHH----SSPPEEHHHHHHHHHHHHHHHHHH----HHHHHHHHTT-TT-HHHHHHHHHHHHTT-------STTSSHHHHHHHHHTTSPP----S-EE-

Foldseek 3Di:
DAPPLVVLDDDADPECVVLVDDSVLVLLLLLLCCLVVVKDFLVVSCVFQVHDSNRSLVSLVVCVVVQQKDFPDADDDRRRTIMHGDPVNNVVSVVSCVVPVDHGHRAHEPVSQVVSQVVSVVVCVVPPALDPVNLCVLCVPVPPCSVVLVVVSVCVNVVHDDDDDDDPPPCSVVSVVSSVSSDRDGDDTPHYDD

pLDDT: mean 88.33, std 9.27, range [50.03, 98.31]